Protein AF-A0A5E7SVY0-F1 (afdb_monomer_lite)

InterPro domains:
  IPR003497 BRO N-terminal domain [PF02498] (56-141)
  IPR003497 BRO N-terminal domain [PS51750] (44-147)
  IPR003497 BRO N-terminal domain [SM01040] (56-141)

Organism: Pseudomonas fluorescens (NCBI:txid294)

Sequence (340 aa):
MAGNAEQAGGSLKTKKPQCGNTEASGNEINFGEEIVMSNNSTAASSVIPFNFGKQQVRTLLISDQPWFVAGDVSLALEYRDSFNMCRNLDDDEKGTQIVSTPGGEQEMLVINESGLYSAILRSRKAEAKRFKKWITAEVLPAIRKHGRYEDQGKMAALMDQLSLSQFNTIKGVIRDKIKAAPAEKRQGLQLVMHNRLHTRFNVPRTELIPASQFDSACNFIAAYSIEGEYLGKETAAPMLPLNIHFPVDCLTDRREGMRKPRDEKHDYLGVVLSDLAENFTSPCEKILSELSRAGYSVEGAWWEFRTYRNKTEQLLGMIRGLQEVAVAPQSYVIGRRVSA

Foldseek 3Di:
DDDDDDDDDDDDDDDDDDDDDDDDDDDDDDDDDDDDDDDDDDDQFDWDWDDDQPFTWTWTQDPNFIKTFLQSLCVSLVHPGSCVLCVPPDPQQKDWDFHQDPVGTDITIIGTPVSSLVSL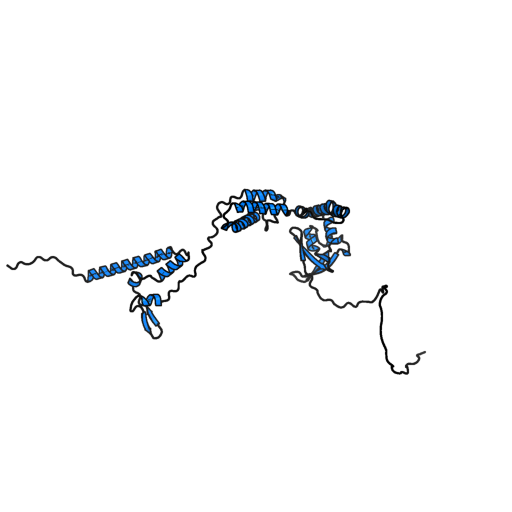CPGPDPLSVLVNCCCVVPAVVCCVVPVHDDDPQVVCLSSQWAGPVLLVVLVVLQQVLLVPDDPVCSVVSSVVLQVVLCVVQVHPGPRRRGNVCSVVSSVCSVPDDPPDPPPDPPPQPPQDPQPLDDDPVVLPVPDPPQWADDDPPDTHGDDDLVSLQDPDCDSLNVNLVSCVVRVHDCVVVVVVSVVSNVVSVVVVVVVVVVVCVVPPDDDDDDDDDDDD

Structure (mmCIF, N/CA/C/O backbone):
data_AF-A0A5E7SVY0-F1
#
_entry.id   AF-A0A5E7SVY0-F1
#
loop_
_atom_site.group_PDB
_atom_site.id
_atom_site.type_symbol
_atom_site.label_atom_id
_atom_site.label_alt_id
_atom_site.label_comp_id
_atom_site.label_asym_id
_atom_site.label_entity_id
_atom_site.label_seq_id
_atom_site.pdbx_PDB_ins_code
_atom_site.Cartn_x
_atom_site.Cartn_y
_atom_site.Cartn_z
_atom_site.occupancy
_atom_site.B_iso_or_equiv
_atom_site.auth_seq_id
_atom_site.auth_comp_id
_atom_site.auth_asym_id
_atom_site.auth_atom_id
_atom_site.pdbx_PDB_model_num
ATOM 1 N N . MET A 1 1 ? -91.217 -33.984 35.763 1.00 34.00 1 MET A N 1
ATOM 2 C CA . MET A 1 1 ? -90.468 -34.481 34.591 1.00 34.00 1 MET A CA 1
ATOM 3 C C . MET A 1 1 ? -90.819 -33.610 33.398 1.00 34.00 1 MET A C 1
ATOM 5 O O . MET A 1 1 ? -91.999 -33.407 33.171 1.00 34.00 1 MET A O 1
ATOM 9 N N . ALA A 1 2 ? -89.776 -33.133 32.714 1.00 32.22 2 ALA A N 1
ATOM 10 C CA . ALA A 1 2 ? -89.714 -32.652 31.329 1.00 32.22 2 ALA A CA 1
ATOM 11 C C . ALA A 1 2 ? -90.591 -31.461 30.875 1.00 32.22 2 ALA A C 1
ATOM 13 O O . ALA A 1 2 ? -91.768 -31.612 30.582 1.00 32.22 2 ALA A O 1
ATOM 14 N N . GLY A 1 3 ? -89.918 -30.311 30.713 1.00 29.36 3 GLY A N 1
ATOM 15 C CA . GLY A 1 3 ? -89.694 -29.680 29.400 1.00 29.36 3 GLY A CA 1
ATOM 16 C C . GLY A 1 3 ? -90.857 -28.912 28.777 1.00 29.36 3 GLY A C 1
ATOM 17 O O . GLY A 1 3 ? -91.720 -29.514 28.151 1.00 29.36 3 GLY A O 1
ATOM 18 N N . ASN A 1 4 ? -90.815 -27.577 28.865 1.00 29.75 4 ASN A N 1
ATOM 19 C CA . ASN A 1 4 ? -91.788 -26.692 28.229 1.00 29.75 4 ASN A CA 1
ATOM 20 C C . ASN A 1 4 ? -91.189 -25.934 27.032 1.00 29.75 4 ASN A C 1
ATOM 22 O O . ASN A 1 4 ? -90.253 -25.155 27.188 1.00 29.75 4 ASN A O 1
ATOM 26 N N . ALA A 1 5 ? -91.818 -26.190 25.885 1.00 35.28 5 ALA A N 1
ATOM 27 C CA . ALA A 1 5 ? -92.288 -25.256 24.862 1.00 35.28 5 ALA A CA 1
ATOM 28 C C . ALA A 1 5 ? -91.306 -24.278 24.188 1.00 35.28 5 ALA A C 1
ATOM 30 O O . ALA A 1 5 ? -90.925 -23.232 24.711 1.00 35.28 5 ALA A O 1
ATOM 31 N N . GLU A 1 6 ? -91.047 -24.619 22.928 1.00 28.53 6 GLU A N 1
ATOM 32 C CA . GLU A 1 6 ? -90.523 -23.808 21.839 1.00 28.53 6 GLU A CA 1
ATOM 33 C C . GLU A 1 6 ? -91.492 -22.716 21.335 1.00 28.53 6 GLU A C 1
ATOM 35 O O . GLU A 1 6 ? -92.706 -22.898 21.291 1.00 28.53 6 GLU A O 1
ATOM 40 N N . GLN A 1 7 ? -90.859 -21.655 20.821 1.00 31.44 7 GLN A N 1
ATOM 41 C CA . GLN A 1 7 ? -91.199 -20.866 19.623 1.00 31.44 7 GLN A CA 1
ATOM 42 C C . GLN A 1 7 ? -92.348 -19.833 19.645 1.00 31.44 7 GLN A C 1
ATOM 44 O O . GLN A 1 7 ? -93.491 -20.069 19.271 1.00 31.44 7 GLN A O 1
ATOM 49 N N . ALA A 1 8 ? -91.933 -18.609 19.988 1.00 30.84 8 ALA A N 1
ATOM 50 C CA . ALA A 1 8 ? -91.933 -17.389 19.163 1.00 30.84 8 ALA A CA 1
ATOM 51 C C . ALA A 1 8 ? -92.846 -17.288 17.914 1.00 30.84 8 ALA A C 1
ATOM 53 O O . ALA A 1 8 ? -92.586 -17.889 16.873 1.00 30.84 8 ALA A O 1
ATOM 54 N N . GLY A 1 9 ? -93.799 -16.348 17.983 1.00 27.78 9 GLY A N 1
ATOM 55 C CA . GLY A 1 9 ? -94.378 -15.633 16.840 1.00 27.78 9 GLY A CA 1
ATOM 56 C C . GLY A 1 9 ? -93.576 -14.366 16.499 1.00 27.78 9 GLY A C 1
ATOM 57 O O . GLY A 1 9 ? -93.007 -13.725 17.381 1.00 27.78 9 GLY A O 1
ATOM 58 N N . GLY A 1 10 ? -93.493 -14.036 15.207 1.00 25.95 10 GLY A N 1
ATOM 59 C CA . GLY A 1 10 ? -92.623 -12.985 14.672 1.00 25.95 10 GLY A CA 1
ATOM 60 C C . GLY A 1 10 ? -93.231 -11.588 14.544 1.00 25.95 10 GLY A C 1
ATOM 61 O O . GLY A 1 10 ? -94.357 -11.341 14.951 1.00 25.95 10 GLY A O 1
ATOM 62 N N . SER A 1 11 ? -92.461 -10.678 13.939 1.00 28.09 11 SER A N 1
ATOM 63 C CA . SER A 1 11 ? -92.857 -9.782 12.835 1.00 28.09 11 SER A CA 1
ATOM 64 C C . SER A 1 11 ? -91.797 -8.689 12.615 1.00 28.09 11 SER A C 1
ATOM 66 O O . SER A 1 11 ? -90.991 -8.373 13.486 1.00 28.09 11 SER A O 1
ATOM 68 N N . LEU A 1 12 ? -91.772 -8.167 11.392 1.00 26.88 12 LEU A N 1
ATOM 69 C CA . LEU A 1 12 ? -90.709 -7.393 10.764 1.00 26.88 12 LEU A CA 1
ATOM 70 C C . LEU A 1 12 ? -90.702 -5.884 11.086 1.00 26.88 12 LEU A C 1
ATOM 72 O O . LEU A 1 12 ? -91.727 -5.219 11.047 1.00 26.88 12 LEU A O 1
ATOM 76 N N . LYS A 1 13 ? -89.470 -5.371 11.235 1.00 31.03 13 LYS A N 1
ATOM 77 C CA . LYS A 1 13 ? -88.855 -4.145 10.663 1.00 31.03 13 LYS A CA 1
ATOM 78 C C . LYS A 1 13 ? -89.699 -2.866 10.491 1.00 31.03 13 LYS A C 1
ATOM 80 O O . LYS A 1 13 ? -90.514 -2.790 9.580 1.00 31.03 13 LYS A O 1
ATOM 85 N N . THR A 1 14 ? -89.208 -1.771 11.088 1.00 27.91 14 THR A N 1
ATOM 86 C CA . THR A 1 14 ? -89.253 -0.409 10.505 1.00 27.91 14 THR A CA 1
ATOM 87 C C . THR A 1 14 ? -87.984 0.405 10.823 1.00 27.91 14 THR A C 1
ATOM 89 O O . THR A 1 14 ? -87.281 0.142 11.791 1.00 27.91 14 THR A O 1
ATOM 92 N N . LYS A 1 15 ? -87.661 1.334 9.914 1.00 27.45 15 LYS A N 1
ATOM 93 C CA . LYS A 1 15 ? -86.374 2.015 9.648 1.00 27.45 15 LYS A CA 1
ATOM 94 C C . LYS A 1 15 ? -86.067 3.244 10.542 1.00 27.45 15 LYS A C 1
ATOM 96 O O . LYS A 1 15 ? -87.002 3.928 10.926 1.00 27.45 15 LYS A O 1
ATOM 101 N N . LYS A 1 16 ? -84.747 3.515 10.710 1.00 31.08 16 LYS A N 1
ATOM 102 C CA . LYS A 1 16 ? -83.931 4.786 10.724 1.00 31.08 16 LYS A CA 1
ATOM 103 C C . LYS A 1 16 ? -84.639 6.129 11.034 1.00 31.08 16 LYS A C 1
ATOM 105 O O . LYS A 1 16 ? -85.700 6.326 10.451 1.00 31.08 16 LYS A O 1
ATOM 110 N N . PRO A 1 17 ? -84.024 7.128 11.733 1.00 31.38 17 PRO A N 1
ATOM 111 C CA . PRO A 1 17 ? -82.810 7.855 11.251 1.00 31.38 17 PRO A CA 1
ATOM 112 C C . PRO A 1 17 ? -81.906 8.509 12.364 1.00 31.38 17 PRO A C 1
ATOM 114 O O . PRO A 1 17 ? -82.262 8.495 13.529 1.00 31.38 17 PRO A O 1
ATOM 117 N N . GLN A 1 18 ? -80.616 8.806 12.119 1.00 26.45 18 GLN A N 1
ATOM 118 C CA . GLN A 1 18 ? -79.934 10.097 11.799 1.00 26.45 18 GLN A CA 1
ATOM 119 C C . GLN A 1 18 ? -79.115 10.762 12.938 1.00 26.45 18 GLN A C 1
ATOM 121 O O . GLN A 1 18 ? -79.605 10.951 14.038 1.00 26.45 18 GLN A O 1
ATOM 126 N N . CYS A 1 19 ? -77.898 11.177 12.544 1.00 24.61 19 CYS A N 1
ATOM 127 C CA . CYS A 1 19 ? -77.066 12.334 12.939 1.00 24.61 19 CYS A CA 1
ATOM 128 C C . CYS A 1 19 ? -76.709 12.651 14.409 1.00 24.61 19 CYS A C 1
ATOM 130 O O . CYS A 1 19 ? -77.527 13.163 15.156 1.00 24.61 19 CYS A O 1
ATOM 132 N N . GLY A 1 20 ? -75.396 12.578 14.691 1.00 25.20 20 GLY A N 1
ATOM 133 C CA . GLY A 1 20 ? -74.542 13.763 14.913 1.00 25.20 20 GLY A CA 1
ATOM 134 C C . GLY A 1 20 ? -74.425 14.341 16.332 1.00 25.20 20 GLY A C 1
ATOM 135 O O . GLY A 1 20 ? -75.370 14.947 16.817 1.00 25.20 20 GLY A O 1
ATOM 136 N N . ASN A 1 21 ? -73.215 14.263 16.913 1.00 25.91 21 ASN A N 1
ATOM 137 C CA . ASN A 1 21 ? -72.361 15.400 17.332 1.00 25.91 21 ASN A CA 1
ATOM 138 C C . ASN A 1 21 ? -71.530 15.148 18.614 1.00 25.91 21 ASN A C 1
ATOM 140 O O . ASN A 1 21 ? -72.023 14.621 19.603 1.00 25.91 21 ASN A O 1
ATOM 144 N N . THR A 1 22 ? -70.297 15.678 18.562 1.00 25.38 22 THR A N 1
ATOM 145 C CA . THR A 1 22 ? -69.463 16.268 19.640 1.00 25.38 22 THR A CA 1
ATOM 146 C C . THR A 1 22 ? -68.857 15.408 20.766 1.00 25.38 22 THR A C 1
ATOM 148 O O . THR A 1 22 ? -69.522 14.991 21.702 1.00 25.38 22 THR A O 1
ATOM 151 N N . GLU A 1 23 ? -67.536 15.244 20.623 1.00 26.44 23 GLU A N 1
ATOM 152 C CA . GLU A 1 23 ? -66.387 15.324 21.551 1.00 26.44 23 GLU A CA 1
ATOM 153 C C . GLU A 1 23 ? -66.480 15.103 23.082 1.00 26.44 23 GLU A C 1
ATOM 155 O O . GLU A 1 23 ? -67.233 15.747 23.802 1.00 26.44 23 GLU A O 1
ATOM 160 N N . ALA A 1 24 ? -65.469 14.327 23.516 1.00 26.30 24 ALA A N 1
ATOM 161 C CA . ALA A 1 24 ? -64.657 14.378 24.741 1.00 26.30 24 ALA A CA 1
ATOM 162 C C . ALA A 1 24 ? -65.259 13.953 26.094 1.00 26.30 24 ALA A C 1
ATOM 164 O O . ALA A 1 24 ? -66.031 14.674 26.708 1.00 26.30 24 ALA A O 1
ATOM 165 N N . SER A 1 25 ? -64.727 12.858 26.653 1.00 26.72 25 SER A N 1
ATOM 166 C CA . SER A 1 25 ? -64.175 12.817 28.020 1.00 26.72 25 SER A CA 1
ATOM 167 C C . SER A 1 25 ? -63.512 11.459 28.282 1.00 26.72 25 SER A C 1
ATOM 169 O O . SER A 1 25 ? -63.894 10.450 27.698 1.00 26.72 25 SER A O 1
ATOM 171 N N . GLY A 1 26 ? -62.477 11.476 29.119 1.00 25.56 26 GLY A N 1
ATOM 172 C CA . GLY A 1 26 ? -61.529 10.398 29.370 1.00 25.56 26 GLY A CA 1
ATOM 173 C C . GLY A 1 26 ? -62.043 9.156 30.105 1.00 25.56 26 GLY A C 1
ATOM 174 O O . GLY A 1 26 ? -63.156 9.119 30.617 1.00 25.56 26 GLY A O 1
ATOM 175 N N . ASN A 1 27 ? -61.083 8.231 30.228 1.00 26.23 27 ASN A N 1
ATOM 176 C CA . ASN A 1 27 ? -60.875 7.276 31.318 1.00 26.23 27 ASN A CA 1
ATOM 177 C C . ASN A 1 27 ? -61.881 6.125 31.483 1.00 26.23 27 ASN A C 1
ATOM 179 O O . ASN A 1 27 ? -62.960 6.304 32.023 1.00 26.23 27 ASN A O 1
ATOM 183 N N . GLU A 1 28 ? -61.478 4.905 31.111 1.00 26.64 28 GLU A N 1
ATOM 184 C CA . GLU A 1 28 ? -60.896 3.912 32.038 1.00 26.64 28 GLU A CA 1
ATOM 185 C C . GLU A 1 28 ? -60.869 2.504 31.404 1.00 26.64 28 GLU A C 1
ATOM 187 O O . GLU A 1 28 ? -61.871 1.969 30.944 1.00 26.64 28 GLU A O 1
ATOM 192 N N . ILE A 1 29 ? -59.651 1.954 31.341 1.00 32.31 29 ILE A N 1
ATOM 193 C CA . ILE A 1 29 ? -59.247 0.552 31.546 1.00 32.31 29 ILE A CA 1
ATOM 194 C C . ILE A 1 29 ? -60.364 -0.509 31.590 1.00 32.31 29 ILE A C 1
ATOM 196 O O . ILE A 1 29 ? -61.118 -0.587 32.553 1.00 32.31 29 ILE A O 1
ATOM 200 N N . ASN A 1 30 ? -60.323 -1.450 30.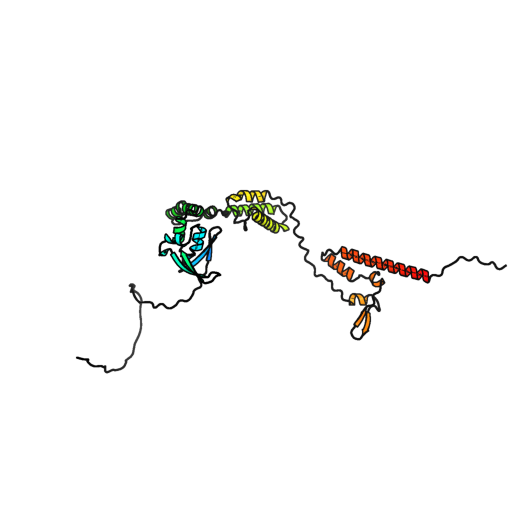638 1.00 26.72 30 ASN A N 1
ATOM 201 C CA . ASN A 1 30 ? -60.792 -2.817 30.859 1.00 26.72 30 ASN A CA 1
ATOM 202 C C . ASN A 1 30 ? -59.685 -3.813 30.500 1.00 26.72 30 ASN A C 1
ATOM 204 O O . ASN A 1 30 ? -59.241 -3.913 29.357 1.00 26.72 30 ASN A O 1
ATOM 208 N N . PHE A 1 31 ? -59.229 -4.508 31.540 1.00 32.03 31 PHE A N 1
ATOM 209 C CA . PHE A 1 31 ? -58.414 -5.708 31.476 1.00 32.03 31 PHE A CA 1
ATOM 210 C C . PHE A 1 31 ? -59.260 -6.868 30.947 1.00 32.03 31 PHE A C 1
ATOM 212 O O . PHE A 1 31 ? -60.351 -7.110 31.454 1.00 32.03 31 PHE A O 1
ATOM 219 N N . GLY A 1 32 ? -58.688 -7.633 30.020 1.00 37.72 32 GLY A N 1
ATOM 220 C CA . GLY A 1 32 ? -59.126 -8.991 29.723 1.00 37.72 32 GLY A CA 1
ATOM 221 C C . GLY A 1 32 ? -59.966 -9.122 28.463 1.00 37.72 32 GLY A C 1
ATOM 222 O O . GLY A 1 32 ? -61.185 -9.172 28.537 1.00 37.72 32 GLY A O 1
ATOM 223 N N . GLU A 1 33 ? -59.296 -9.308 27.328 1.00 29.67 33 GLU A N 1
ATOM 224 C CA . GLU A 1 33 ? -59.774 -10.258 26.328 1.00 29.67 33 GLU A CA 1
ATOM 225 C C . GLU A 1 33 ? -58.581 -10.928 25.634 1.00 29.67 33 GLU A C 1
ATOM 227 O O . GLU A 1 33 ? -57.554 -10.323 25.328 1.00 29.67 33 GLU A O 1
ATOM 232 N N . GLU A 1 34 ? -58.720 -12.238 25.519 1.00 35.97 34 GLU A N 1
ATOM 233 C CA . GLU A 1 34 ? -57.765 -13.258 25.120 1.00 35.97 34 GLU A CA 1
ATOM 234 C C . GLU A 1 34 ? -57.379 -13.084 23.640 1.00 35.97 34 GLU A C 1
ATOM 236 O O . GLU A 1 34 ? -58.179 -13.338 22.740 1.00 35.97 34 GLU A O 1
ATOM 241 N N . ILE A 1 35 ? -56.149 -12.632 23.357 1.00 28.80 35 ILE A N 1
ATOM 242 C CA . ILE A 1 35 ? -55.652 -12.562 21.975 1.00 28.80 35 ILE A CA 1
ATOM 243 C C . ILE A 1 35 ? -55.096 -13.929 21.587 1.00 28.80 35 ILE A C 1
ATOM 245 O O . ILE A 1 35 ? -53.985 -14.321 21.946 1.00 28.80 35 ILE A O 1
ATOM 249 N N . VAL A 1 36 ? -55.914 -14.632 20.813 1.00 27.45 36 VAL A N 1
ATOM 250 C CA . VAL A 1 36 ? -55.577 -15.792 19.992 1.00 27.45 36 VAL A CA 1
ATOM 251 C C . VAL A 1 36 ? -54.256 -15.547 19.248 1.00 27.45 36 VAL A C 1
ATOM 253 O O . VAL A 1 36 ? -54.150 -14.644 18.414 1.00 27.45 36 VAL A O 1
ATOM 256 N N . MET A 1 37 ? -53.250 -16.373 19.551 1.00 27.39 37 MET A N 1
ATOM 257 C CA . MET A 1 37 ? -51.949 -16.404 18.877 1.00 27.39 37 MET A CA 1
ATOM 258 C C . MET A 1 37 ? -52.143 -16.598 17.371 1.00 27.39 37 MET A C 1
ATOM 260 O O . MET A 1 37 ? -52.457 -17.690 16.900 1.00 27.39 37 MET A O 1
ATOM 264 N N . SER A 1 38 ? -51.949 -15.521 16.615 1.00 27.59 38 SER A N 1
ATOM 265 C CA . SER A 1 38 ? -51.814 -15.560 15.162 1.00 27.59 38 SER A CA 1
ATOM 266 C C . SER A 1 38 ? -50.325 -15.538 14.833 1.00 27.59 38 SER A C 1
ATOM 268 O O . SER A 1 38 ? -49.609 -14.617 15.218 1.00 27.59 38 SER A O 1
ATOM 270 N N . ASN A 1 39 ? -49.872 -16.594 14.163 1.00 35.69 39 ASN A N 1
ATOM 271 C CA . ASN A 1 39 ? -48.491 -16.848 13.762 1.00 35.69 39 ASN A CA 1
ATOM 272 C C . ASN A 1 39 ? -47.838 -15.635 13.078 1.00 35.69 39 ASN A C 1
ATOM 274 O O . ASN A 1 39 ? -48.195 -15.308 11.947 1.00 35.69 39 ASN A O 1
ATOM 278 N N . ASN A 1 40 ? -46.820 -15.042 13.706 1.00 31.53 40 ASN A N 1
ATOM 279 C CA . ASN A 1 40 ? -45.878 -14.161 13.016 1.00 31.53 40 ASN A CA 1
ATOM 280 C C . ASN A 1 40 ? -44.595 -14.936 12.701 1.00 31.53 40 ASN A C 1
ATOM 282 O O . ASN A 1 40 ? -43.679 -15.035 13.516 1.00 31.53 40 ASN A O 1
ATOM 286 N N . SER A 1 41 ? -44.553 -15.491 11.489 1.00 32.75 41 SER A N 1
ATOM 287 C CA . SER A 1 41 ? -43.329 -15.979 10.862 1.00 32.75 41 SER A CA 1
ATOM 288 C C . SER A 1 41 ? -42.311 -14.846 10.686 1.00 32.75 41 SER A C 1
ATOM 290 O O . SER A 1 41 ? -42.572 -13.859 10.006 1.00 32.75 41 SER A O 1
ATOM 292 N N . THR A 1 42 ? -41.134 -15.070 11.272 1.00 39.34 42 THR A N 1
ATOM 293 C CA . THR A 1 42 ? -39.801 -14.806 10.707 1.00 39.34 42 THR A CA 1
ATOM 294 C C . THR A 1 42 ? -39.533 -13.393 10.177 1.00 39.34 42 THR A C 1
ATOM 296 O O . THR A 1 42 ? -39.459 -13.162 8.971 1.00 39.34 42 THR A O 1
ATOM 299 N N . ALA A 1 43 ? -39.248 -12.460 11.088 1.00 32.19 43 ALA A N 1
ATOM 300 C CA . ALA A 1 43 ? -38.403 -11.312 10.770 1.00 32.19 43 ALA A CA 1
ATOM 301 C C . ALA A 1 43 ? -36.935 -11.716 10.985 1.00 32.19 43 ALA A C 1
ATOM 303 O O . ALA A 1 43 ? -36.544 -12.089 12.090 1.00 32.19 43 ALA A O 1
ATOM 304 N N . ALA A 1 44 ? -36.128 -11.681 9.923 1.00 34.81 44 ALA A N 1
ATOM 305 C CA . ALA A 1 44 ? -34.700 -11.970 9.989 1.00 34.81 44 ALA A CA 1
ATOM 306 C C . ALA A 1 44 ? -34.011 -11.008 10.974 1.00 34.81 44 ALA A C 1
ATOM 308 O O . ALA A 1 44 ? -33.938 -9.803 10.730 1.00 34.81 44 ALA A O 1
ATOM 309 N N . SER A 1 45 ? -33.507 -11.538 12.090 1.00 40.03 45 SER A N 1
ATOM 310 C CA . SER A 1 45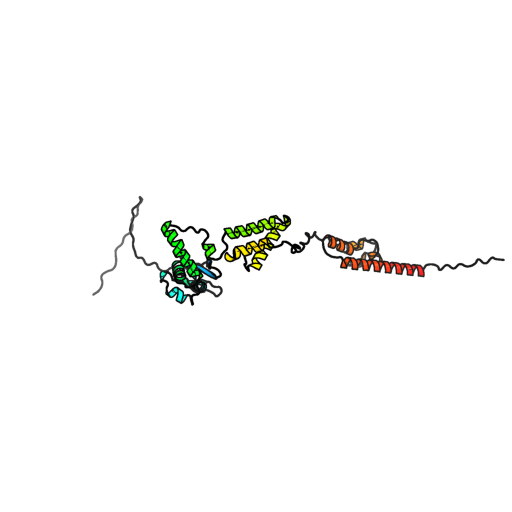 ? -32.772 -10.767 13.089 1.00 40.03 45 SER A CA 1
ATOM 311 C C . SER A 1 45 ? -31.434 -10.313 12.498 1.00 40.03 45 SER A C 1
ATOM 313 O O . SER A 1 45 ? -30.490 -11.100 12.378 1.00 40.03 45 SER A O 1
ATOM 315 N N . SER A 1 46 ? -31.345 -9.048 12.093 1.00 39.38 46 SER A N 1
ATOM 316 C CA . SER A 1 46 ? -30.102 -8.454 11.605 1.00 39.38 46 SER A CA 1
ATOM 317 C C . SER A 1 46 ? -29.075 -8.416 12.737 1.00 39.38 46 SER A C 1
ATOM 319 O O . SER A 1 46 ? -29.253 -7.687 13.715 1.00 39.38 46 SER A O 1
ATOM 321 N N . VAL A 1 47 ? -28.006 -9.201 12.610 1.00 50.75 47 VAL A N 1
ATOM 322 C CA . VAL A 1 47 ? -26.892 -9.178 13.559 1.00 50.75 47 VAL A CA 1
ATOM 323 C C . VAL A 1 47 ? -26.017 -7.960 13.258 1.00 50.75 47 VAL A C 1
ATOM 325 O O . VAL A 1 47 ? -25.382 -7.905 12.206 1.00 50.75 47 VAL A O 1
ATOM 328 N N . ILE A 1 48 ? -25.963 -6.991 14.170 1.00 54.22 48 ILE A N 1
ATOM 329 C CA . ILE A 1 48 ? -25.033 -5.859 14.099 1.00 54.22 48 ILE A CA 1
ATOM 330 C C . ILE A 1 48 ? -23.761 -6.266 14.855 1.00 54.22 48 ILE A C 1
ATOM 332 O O . ILE A 1 48 ? -23.821 -6.503 16.061 1.00 54.22 48 ILE A O 1
ATOM 336 N N . PRO A 1 49 ? -22.599 -6.386 14.194 1.00 51.69 49 PRO A N 1
ATOM 337 C CA . PRO A 1 49 ? -21.365 -6.719 14.890 1.00 51.69 49 PRO A CA 1
ATOM 338 C C . PRO A 1 49 ? -20.862 -5.535 15.731 1.00 51.69 49 PRO A C 1
ATOM 340 O O . PRO A 1 49 ? -20.563 -4.468 15.196 1.00 51.69 49 PRO A O 1
ATOM 343 N N . PHE A 1 50 ? -20.715 -5.741 17.039 1.00 48.47 50 PHE A N 1
ATOM 344 C CA . PHE A 1 50 ? -20.096 -4.804 17.977 1.00 48.47 50 PHE A CA 1
ATOM 345 C C . PHE A 1 50 ? -18.667 -5.262 18.306 1.00 48.47 50 PHE A C 1
ATOM 347 O O . PHE A 1 50 ? -18.455 -6.400 18.711 1.00 48.47 50 PHE A O 1
ATOM 354 N N . ASN A 1 51 ? -17.661 -4.399 18.142 1.00 49.09 51 ASN A N 1
ATOM 355 C CA . ASN A 1 51 ? -16.266 -4.764 18.416 1.00 49.09 51 ASN A CA 1
ATOM 356 C C . ASN A 1 51 ? -15.856 -4.338 19.831 1.00 49.09 51 ASN A C 1
ATOM 358 O O . ASN A 1 51 ? -15.767 -3.145 20.117 1.00 49.09 51 ASN A O 1
ATOM 362 N N . PHE A 1 52 ? -15.532 -5.305 20.694 1.00 53.09 52 PHE A N 1
ATOM 363 C CA . PHE A 1 52 ? -14.927 -5.058 22.003 1.00 53.09 52 PHE A CA 1
ATOM 364 C C . PHE A 1 52 ? -13.429 -5.392 21.947 1.00 53.09 52 PHE A C 1
ATOM 366 O O . PHE A 1 52 ? -13.009 -6.548 22.051 1.00 53.09 52 PHE A O 1
ATOM 373 N N . GLY A 1 53 ? -12.595 -4.371 21.731 1.00 61.34 53 GLY A N 1
ATOM 374 C CA . GLY A 1 53 ? -11.151 -4.549 21.555 1.00 61.34 53 GLY A CA 1
ATOM 375 C C . GLY A 1 53 ? -10.818 -5.346 20.288 1.00 61.34 53 GLY A C 1
ATOM 376 O O . GLY A 1 53 ? -11.048 -4.868 19.180 1.00 61.34 53 GLY A O 1
ATOM 377 N N . LYS A 1 54 ? -10.257 -6.555 20.449 1.00 57.28 54 LYS A N 1
ATOM 378 C CA . LYS A 1 54 ? -9.930 -7.484 19.344 1.00 57.28 54 LYS A CA 1
ATOM 379 C C . LYS A 1 54 ? -11.016 -8.540 19.083 1.00 57.28 54 LYS A C 1
ATOM 381 O O . LYS A 1 54 ? -10.879 -9.305 18.133 1.00 57.28 54 LYS A O 1
ATOM 386 N N . GLN A 1 55 ? -12.060 -8.602 19.915 1.00 65.31 55 GLN A N 1
ATOM 387 C CA . GLN A 1 55 ? -13.117 -9.611 19.835 1.00 65.31 55 GLN A CA 1
ATOM 388 C C . GLN A 1 55 ? -14.399 -8.999 19.257 1.00 65.31 55 GLN A C 1
ATOM 390 O O . GLN A 1 55 ? -14.829 -7.924 19.681 1.00 65.31 55 GLN A O 1
ATOM 395 N N . GLN A 1 56 ? -15.021 -9.692 18.305 1.00 73.56 56 GLN A N 1
ATOM 396 C CA . GLN A 1 56 ? -16.313 -9.307 17.742 1.00 73.56 56 GLN A CA 1
ATOM 397 C C . GLN A 1 56 ? -17.438 -9.952 18.562 1.00 73.56 56 GLN A C 1
ATOM 399 O O . GLN A 1 56 ? -17.424 -11.160 18.787 1.00 73.56 56 GLN A O 1
ATOM 404 N N . VAL A 1 57 ? -18.393 -9.141 19.010 1.00 81.31 57 VAL A N 1
ATOM 405 C CA . VAL A 1 57 ? -19.601 -9.550 19.730 1.00 81.31 57 VAL A CA 1
ATOM 406 C C . VAL A 1 57 ? -20.786 -9.388 18.789 1.00 81.31 57 VAL A C 1
ATOM 408 O O . VAL A 1 57 ? -21.011 -8.310 18.235 1.00 81.31 57 VAL A O 1
ATOM 411 N N . ARG A 1 58 ? -21.542 -10.464 18.577 1.00 84.25 58 ARG A N 1
ATOM 412 C CA . ARG A 1 58 ? -22.772 -10.422 17.783 1.00 84.25 58 ARG A CA 1
ATOM 413 C C . ARG A 1 58 ? -23.903 -9.793 18.598 1.00 84.25 58 ARG A C 1
ATOM 415 O O . ARG A 1 58 ? -24.171 -10.237 19.716 1.00 84.25 58 ARG A O 1
ATOM 422 N N . THR A 1 59 ? -24.581 -8.809 18.010 1.00 84.00 59 THR A N 1
ATOM 423 C CA . THR A 1 59 ? -25.714 -8.104 18.625 1.00 84.00 59 THR A CA 1
ATOM 424 C C . THR A 1 59 ? -26.970 -8.272 17.780 1.00 84.00 59 THR A C 1
ATOM 426 O O . THR A 1 59 ? -26.923 -8.105 16.568 1.00 84.00 59 THR A O 1
ATOM 429 N N . LEU A 1 60 ? -28.093 -8.580 18.413 1.00 83.50 60 LEU A N 1
ATOM 430 C CA . LEU A 1 60 ? -29.428 -8.694 17.836 1.00 83.50 60 LEU A CA 1
ATOM 431 C C . LEU A 1 60 ? -30.261 -7.500 18.301 1.00 83.50 60 LEU A C 1
ATOM 433 O O . LEU A 1 60 ? -30.104 -7.040 19.430 1.00 83.50 60 LEU A O 1
ATOM 437 N N . LEU A 1 61 ? -31.164 -7.019 17.453 1.00 83.88 61 LEU A N 1
ATOM 438 C CA . LEU A 1 61 ? -32.139 -6.003 17.838 1.00 83.88 61 LEU A CA 1
ATOM 439 C C . LEU A 1 61 ? -33.465 -6.699 18.164 1.00 83.88 61 LEU A C 1
ATOM 441 O O . LEU A 1 61 ? -34.058 -7.321 17.284 1.00 83.88 61 LEU A O 1
ATOM 445 N N . ILE A 1 62 ? -33.907 -6.636 19.420 1.00 80.81 62 ILE A N 1
ATOM 446 C CA . ILE A 1 62 ? -35.160 -7.251 19.883 1.00 80.81 62 ILE A CA 1
ATOM 447 C C . ILE A 1 62 ? -35.944 -6.174 20.622 1.00 80.81 62 ILE A C 1
ATOM 449 O O . ILE A 1 62 ? -35.454 -5.625 21.608 1.00 80.81 62 ILE A O 1
ATOM 453 N N . SER A 1 63 ? -37.148 -5.862 20.138 1.00 78.88 63 SER A N 1
ATOM 454 C CA . SER A 1 63 ? -38.006 -4.809 20.706 1.00 78.88 63 SER A CA 1
ATOM 455 C C . SER A 1 63 ? -37.285 -3.457 20.847 1.00 78.88 63 SER A C 1
ATOM 457 O O . SER A 1 63 ? -37.348 -2.828 21.899 1.00 78.88 63 SER A O 1
ATOM 459 N N . ASP A 1 64 ? -36.542 -3.054 19.808 1.00 78.25 64 ASP A N 1
ATOM 460 C CA . ASP A 1 64 ? -35.694 -1.846 19.765 1.00 78.25 64 ASP A CA 1
ATOM 461 C C . ASP A 1 64 ? -34.596 -1.757 20.838 1.00 78.25 64 ASP A C 1
ATOM 463 O O . ASP A 1 64 ? -33.948 -0.722 20.995 1.00 78.25 64 ASP A O 1
ATOM 467 N N . GLN A 1 65 ? -34.320 -2.857 21.540 1.00 80.31 65 GLN A N 1
ATOM 468 C CA . GLN A 1 65 ? -33.217 -2.952 22.486 1.00 80.31 65 GLN A CA 1
ATOM 469 C C . GLN A 1 65 ? -32.104 -3.851 21.935 1.00 80.31 65 GLN A C 1
ATOM 471 O O . GLN A 1 65 ? -32.383 -4.858 21.272 1.00 80.31 65 GLN A O 1
ATOM 476 N N . PRO A 1 66 ? -30.828 -3.512 22.188 1.00 85.81 66 PRO A N 1
ATOM 477 C CA . PRO A 1 66 ? -29.710 -4.353 21.801 1.00 85.81 66 PRO A CA 1
ATOM 478 C C . PRO A 1 66 ? -29.581 -5.552 22.747 1.00 85.81 66 PRO A C 1
ATOM 480 O O . PRO A 1 66 ? -29.503 -5.409 23.968 1.00 85.81 66 PRO A O 1
ATOM 483 N N . TRP A 1 67 ? -29.501 -6.740 22.159 1.00 89.06 67 TRP A N 1
ATOM 484 C CA . TRP A 1 67 ? -29.228 -7.997 22.845 1.00 89.06 67 TRP A CA 1
ATOM 485 C C . TRP A 1 67 ? -27.939 -8.605 22.317 1.00 89.06 67 TRP A C 1
ATOM 487 O O . TRP A 1 67 ? -27.721 -8.683 21.115 1.00 89.06 67 TRP A O 1
ATOM 497 N N . PHE A 1 68 ? -27.077 -9.068 23.205 1.00 90.19 68 PHE A N 1
ATOM 498 C CA . PHE A 1 68 ? -25.742 -9.551 22.883 1.00 90.19 68 PHE A CA 1
ATOM 499 C C . PHE A 1 68 ? -25.679 -11.064 23.034 1.00 90.19 68 PHE A C 1
ATOM 501 O O . PHE A 1 68 ? -26.189 -11.617 24.009 1.00 90.19 68 PHE A O 1
ATOM 508 N N . VAL A 1 69 ? -25.016 -11.749 22.103 1.00 89.94 69 VAL A N 1
ATOM 509 C CA . VAL A 1 69 ? -24.800 -13.196 22.214 1.00 89.94 69 VAL A CA 1
ATOM 510 C C . VAL A 1 69 ? -23.882 -13.482 23.405 1.00 89.94 69 VAL A C 1
ATOM 512 O O . VAL A 1 69 ? -22.710 -13.101 23.422 1.00 89.94 69 VAL A O 1
ATOM 515 N N . ALA A 1 70 ? -24.404 -14.199 24.402 1.00 89.12 70 ALA A N 1
ATOM 516 C CA . ALA A 1 70 ? -23.724 -14.447 25.670 1.00 89.12 70 ALA A CA 1
ATOM 517 C C . ALA A 1 70 ? -22.420 -15.238 25.496 1.00 89.12 70 ALA A C 1
ATOM 519 O O . ALA A 1 70 ? -21.476 -15.049 26.259 1.00 89.12 70 ALA A O 1
ATOM 520 N N . GLY A 1 71 ? -22.352 -16.108 24.481 1.00 87.06 71 GLY A N 1
ATOM 521 C CA . GLY A 1 71 ? -21.138 -16.846 24.123 1.00 87.06 71 GLY A CA 1
ATOM 522 C C . GLY A 1 71 ? -19.973 -15.913 23.795 1.00 87.06 71 GLY A C 1
ATOM 523 O O . GLY A 1 71 ? -18.906 -16.025 24.399 1.00 87.06 71 GLY A O 1
ATOM 524 N N . ASP A 1 72 ? -20.201 -14.938 22.919 1.00 87.50 72 ASP A N 1
ATOM 525 C CA . ASP A 1 72 ? -19.166 -13.998 22.483 1.00 87.50 72 ASP A CA 1
ATOM 526 C C . ASP A 1 72 ? -18.718 -13.092 23.643 1.00 87.50 72 ASP A C 1
ATOM 528 O O . ASP A 1 72 ? -17.524 -12.857 23.833 1.00 87.50 72 ASP A O 1
ATOM 532 N N . VAL A 1 73 ? -19.669 -12.646 24.473 1.00 87.06 73 VAL A N 1
ATOM 533 C CA . VAL A 1 73 ? -19.391 -11.840 25.674 1.00 87.06 73 VAL A CA 1
ATOM 534 C C . VAL A 1 73 ? -18.593 -12.637 26.706 1.00 87.06 73 VAL A C 1
ATOM 536 O O . VAL A 1 73 ? -17.612 -12.131 27.255 1.00 87.06 73 VAL A O 1
ATOM 539 N N . SER A 1 74 ? -18.973 -13.894 26.951 1.00 88.50 74 SER A N 1
ATOM 540 C CA . SER A 1 74 ? -18.274 -14.767 27.898 1.00 88.50 74 SER A CA 1
ATOM 541 C C . SER A 1 74 ? -16.819 -14.980 27.489 1.00 88.50 74 SER A C 1
ATOM 543 O O . SER A 1 74 ? -15.926 -14.902 28.330 1.00 88.50 74 SER A O 1
ATOM 545 N N . LEU A 1 75 ? -16.571 -15.131 26.187 1.00 85.69 75 LEU A N 1
ATOM 546 C CA . LEU A 1 75 ? -15.239 -15.302 25.627 1.00 85.69 75 LEU A CA 1
ATOM 547 C C . LEU A 1 75 ? -14.424 -14.002 25.707 1.00 85.69 75 LEU A C 1
ATOM 549 O O . LEU A 1 75 ? -13.268 -14.029 26.124 1.00 85.69 75 LEU A O 1
ATOM 553 N N . ALA A 1 76 ? -15.032 -12.852 25.402 1.00 83.75 76 ALA A N 1
ATOM 554 C CA . ALA A 1 76 ? -14.379 -11.547 25.525 1.00 83.75 76 ALA A CA 1
ATOM 555 C C . ALA A 1 76 ? -13.972 -11.220 26.978 1.00 83.75 76 ALA A C 1
ATOM 557 O O . ALA A 1 76 ? -12.905 -10.643 27.221 1.00 83.75 76 ALA A O 1
ATOM 558 N N . LEU A 1 77 ? -14.802 -11.610 27.950 1.00 83.69 77 LEU A N 1
ATOM 559 C CA . LEU A 1 77 ? -14.586 -11.373 29.381 1.00 83.69 77 LEU A CA 1
ATOM 560 C C . LEU A 1 77 ? -13.851 -12.514 30.108 1.00 83.69 77 LEU A C 1
ATOM 562 O O . LEU A 1 77 ? -13.643 -12.398 31.318 1.00 83.69 77 LEU A O 1
ATOM 566 N N . GLU A 1 78 ? -13.436 -13.563 29.387 1.00 83.62 78 GLU A N 1
ATOM 567 C CA . GLU A 1 78 ? -12.731 -14.752 29.903 1.00 83.62 78 GLU A CA 1
ATOM 568 C C . GLU A 1 78 ? -13.499 -15.511 30.999 1.00 83.62 78 GLU A C 1
ATOM 570 O O . GLU A 1 78 ? -12.930 -16.047 31.954 1.00 83.62 78 GLU A O 1
ATOM 575 N N . TYR A 1 79 ? -14.821 -15.580 30.861 1.00 84.81 79 TYR A N 1
ATOM 576 C CA . TYR A 1 79 ? -15.620 -16.547 31.602 1.00 84.81 79 TYR A CA 1
ATOM 577 C C . TYR A 1 79 ? -15.403 -17.953 31.036 1.00 84.81 79 TYR A C 1
ATOM 579 O O . TYR A 1 79 ? -15.133 -18.132 29.851 1.00 84.81 79 TYR A O 1
ATOM 587 N N . ARG A 1 80 ? -15.546 -18.969 31.896 1.00 84.12 80 ARG A N 1
ATOM 588 C CA . ARG A 1 80 ? -15.416 -20.383 31.508 1.00 84.12 80 ARG A CA 1
ATOM 589 C C . ARG A 1 80 ? -16.401 -20.772 30.402 1.00 84.12 80 ARG A C 1
ATOM 591 O O . ARG A 1 80 ? -16.047 -21.534 29.512 1.00 84.12 80 ARG A O 1
ATOM 598 N N . ASP A 1 81 ? -17.631 -20.288 30.510 1.00 86.62 81 ASP A N 1
ATOM 599 C CA . ASP A 1 81 ? -18.715 -20.485 29.556 1.00 86.62 81 ASP A CA 1
ATOM 600 C C . ASP A 1 81 ? -19.782 -19.390 29.749 1.00 86.62 81 ASP A C 1
ATOM 602 O O . ASP A 1 81 ? -19.802 -18.663 30.753 1.00 86.62 81 ASP A O 1
ATOM 606 N N . SER A 1 82 ? -20.684 -19.276 28.775 1.00 87.75 82 SER A N 1
ATOM 607 C CA . SER A 1 82 ? -21.832 -18.368 28.840 1.00 87.75 82 SER A CA 1
ATOM 608 C C . SER A 1 82 ? -22.784 -18.724 29.981 1.00 87.75 82 SER A C 1
ATOM 610 O O . SER A 1 82 ? -23.330 -17.831 30.622 1.00 87.75 82 SER A O 1
ATOM 612 N N . PHE A 1 83 ? -22.937 -20.010 30.300 1.00 85.81 83 PHE A N 1
ATOM 613 C CA . PHE A 1 83 ? -23.849 -20.471 31.345 1.00 85.81 83 PHE A CA 1
ATOM 614 C C . PHE A 1 83 ? -23.448 -19.975 32.745 1.00 85.81 83 PHE A C 1
ATOM 616 O O . PHE A 1 83 ? -24.281 -19.431 33.469 1.00 85.81 83 PHE A O 1
ATOM 623 N N . ASN A 1 84 ? -22.172 -20.087 33.133 1.00 85.25 84 ASN A N 1
ATOM 624 C CA . ASN A 1 84 ? -21.689 -19.585 34.425 1.00 85.25 84 ASN A CA 1
ATOM 625 C C . ASN A 1 84 ? -21.742 -18.056 34.510 1.00 85.25 84 ASN A C 1
ATOM 627 O O . ASN A 1 84 ? -21.939 -17.513 35.600 1.00 85.25 84 ASN A O 1
ATOM 631 N N . MET A 1 85 ? -21.573 -17.360 33.383 1.00 88.44 85 MET A N 1
ATOM 632 C CA . MET A 1 85 ? -21.758 -15.912 33.321 1.00 88.44 85 MET A CA 1
ATOM 633 C C . MET A 1 85 ? -23.230 -15.544 33.576 1.00 88.44 85 MET A C 1
ATOM 635 O O . MET A 1 85 ? -23.510 -14.751 34.475 1.00 88.44 85 MET A O 1
ATOM 639 N N . CYS A 1 86 ? -24.161 -16.175 32.851 1.00 88.75 86 CYS A N 1
ATOM 640 C CA . CYS A 1 86 ? -25.600 -15.908 32.924 1.00 88.75 86 CYS A CA 1
ATOM 641 C C . CYS A 1 86 ? -26.272 -16.415 34.209 1.00 88.75 86 CYS A C 1
ATOM 643 O O . CYS A 1 86 ? -27.346 -15.938 34.559 1.00 88.75 86 CYS A O 1
ATOM 645 N N . ARG A 1 87 ? -25.652 -17.344 34.951 1.00 86.88 87 ARG A N 1
ATOM 646 C CA . ARG A 1 87 ? -26.191 -17.871 36.221 1.00 86.88 87 ARG A CA 1
ATOM 647 C C . ARG A 1 87 ? -26.462 -16.787 37.266 1.00 86.88 87 ARG A C 1
ATOM 649 O O . ARG A 1 87 ? -27.307 -16.966 38.131 1.00 86.88 87 ARG A O 1
ATOM 656 N N . ASN A 1 88 ? -25.702 -15.701 37.206 1.00 83.69 88 ASN A N 1
ATOM 657 C CA . ASN A 1 88 ? -25.775 -14.608 38.166 1.00 83.69 88 ASN A CA 1
ATOM 658 C C . ASN A 1 88 ? -26.458 -13.356 37.581 1.00 83.69 88 ASN A C 1
ATOM 660 O O . ASN A 1 88 ? -26.212 -12.256 38.089 1.00 83.69 88 ASN A O 1
ATOM 664 N N . LEU A 1 89 ? -27.174 -13.521 36.467 1.00 88.06 89 LEU A N 1
ATOM 665 C CA . LEU A 1 89 ? -28.019 -12.508 35.843 1.00 88.06 89 LEU A CA 1
ATOM 666 C C . LEU A 1 89 ? -29.477 -12.812 36.173 1.00 88.06 89 LEU A C 1
ATOM 668 O O . LEU A 1 89 ? -29.861 -13.991 36.259 1.00 88.06 89 LEU A O 1
ATOM 672 N N . ASP A 1 90 ? -30.263 -11.757 36.324 1.00 87.50 90 ASP A N 1
ATOM 673 C CA . ASP A 1 90 ? -31.693 -11.872 36.587 1.00 87.50 90 ASP A CA 1
ATOM 674 C C . ASP A 1 90 ? -32.428 -12.429 35.353 1.00 87.50 90 ASP A C 1
ATOM 676 O O . ASP A 1 90 ? -31.868 -12.535 34.255 1.00 87.50 90 ASP A O 1
ATOM 680 N N . ASP A 1 91 ? -33.654 -12.916 35.540 1.00 85.94 91 ASP A N 1
ATOM 681 C CA . ASP A 1 91 ? -34.396 -13.600 34.470 1.00 85.94 91 ASP A CA 1
ATOM 682 C C . ASP A 1 91 ? -34.835 -12.650 33.344 1.00 85.94 91 ASP A C 1
ATOM 684 O O . ASP A 1 91 ? -35.032 -13.096 32.219 1.00 85.94 91 ASP A O 1
ATOM 688 N N . ASP A 1 92 ? -34.925 -11.347 33.612 1.00 87.06 92 ASP A N 1
ATOM 689 C CA . ASP A 1 92 ? -35.184 -10.286 32.632 1.00 87.06 92 ASP A CA 1
ATOM 690 C C . ASP A 1 92 ? -33.920 -9.830 31.878 1.00 87.06 92 ASP A C 1
ATOM 692 O O . ASP A 1 92 ? -34.008 -9.208 30.818 1.00 87.06 92 ASP A O 1
ATOM 696 N N . GLU A 1 93 ? -32.733 -10.162 32.391 1.00 87.62 93 GLU A N 1
ATOM 697 C CA . GLU A 1 93 ? -31.441 -9.813 31.790 1.00 87.62 93 GLU A CA 1
ATOM 698 C C . GLU A 1 93 ? -30.940 -10.845 30.770 1.00 87.62 93 GLU A C 1
ATOM 700 O O . GLU A 1 93 ? -29.989 -10.575 30.025 1.00 87.62 93 GLU A O 1
ATOM 705 N N . LYS A 1 94 ? -31.551 -12.034 30.737 1.00 88.50 94 LYS A N 1
ATOM 706 C CA . LYS A 1 94 ? -31.140 -13.167 29.901 1.00 88.50 94 LYS A CA 1
ATOM 707 C C . LYS A 1 94 ? -32.316 -13.744 29.120 1.00 88.50 94 LYS A C 1
ATOM 709 O O . LYS A 1 94 ? -33.457 -13.716 29.555 1.00 88.50 94 LYS A O 1
ATOM 714 N N . GLY A 1 95 ? -32.018 -14.318 27.965 1.00 86.94 95 GLY A N 1
ATOM 715 C CA . GLY A 1 95 ? -33.012 -14.960 27.119 1.00 86.94 95 GLY A CA 1
ATOM 716 C C . GLY A 1 95 ? -32.369 -15.924 26.140 1.00 86.94 95 GLY A C 1
ATOM 717 O O . GLY A 1 95 ? -31.143 -16.040 26.064 1.00 86.94 95 GLY A O 1
ATOM 718 N N . THR A 1 96 ? -33.210 -16.598 25.370 1.00 86.62 96 THR A N 1
ATOM 719 C CA . THR A 1 96 ? -32.771 -17.533 24.342 1.00 86.62 96 THR A CA 1
ATOM 720 C C . THR A 1 96 ? -33.361 -17.112 23.010 1.00 86.62 96 THR A C 1
ATOM 722 O O . THR A 1 96 ? -34.553 -16.823 22.931 1.00 86.62 96 THR A O 1
ATOM 725 N N . GLN A 1 97 ? -32.521 -17.025 21.981 1.00 83.88 97 GLN A N 1
ATOM 726 C CA . GLN A 1 97 ? -32.935 -16.590 20.652 1.00 83.88 97 GLN A CA 1
ATOM 727 C C . GLN A 1 97 ? -32.290 -17.431 19.562 1.00 83.88 97 GLN A C 1
ATOM 729 O O . GLN A 1 97 ? -31.147 -17.874 19.688 1.00 83.88 97 GLN A O 1
ATOM 734 N N . ILE A 1 98 ? -33.026 -17.626 18.470 1.00 82.31 98 ILE A N 1
ATOM 735 C CA . ILE A 1 98 ? -32.526 -18.323 17.288 1.00 82.31 98 ILE A CA 1
ATOM 736 C C . ILE A 1 98 ? -31.665 -17.344 16.491 1.00 82.31 98 ILE A C 1
ATOM 738 O O . ILE A 1 98 ? -32.143 -16.320 16.006 1.00 82.31 98 ILE A O 1
ATOM 742 N N . VAL A 1 99 ? -30.379 -17.658 16.366 1.00 77.12 99 VAL A N 1
ATOM 743 C CA . VAL A 1 99 ? -29.401 -16.860 15.627 1.00 77.12 99 VAL A CA 1
ATOM 744 C C . VAL A 1 99 ? -28.994 -17.617 14.373 1.00 77.12 99 VAL A C 1
ATOM 746 O O . VAL A 1 99 ? -28.534 -18.758 14.438 1.00 77.12 99 VAL A O 1
ATOM 749 N N . SER A 1 100 ? -29.122 -16.964 13.218 1.00 73.81 100 SER A N 1
ATOM 750 C CA . SER A 1 100 ? -28.643 -17.509 11.948 1.00 73.81 100 SER A CA 1
ATOM 751 C C . SER A 1 100 ? -27.113 -17.485 11.913 1.00 73.81 100 SER A C 1
ATOM 753 O O . SER A 1 100 ? -26.493 -16.419 11.891 1.00 73.81 100 SER A O 1
ATOM 755 N N . THR A 1 101 ? -26.491 -18.662 11.897 1.00 74.00 101 THR A N 1
ATOM 756 C CA . THR A 1 101 ? -25.039 -18.830 11.754 1.00 74.00 101 THR A CA 1
ATOM 757 C C . THR A 1 101 ? -24.696 -19.475 10.408 1.00 74.00 101 THR A C 1
ATOM 759 O O . THR A 1 101 ? -25.569 -20.071 9.780 1.00 74.00 101 THR A O 1
ATOM 762 N N . PRO A 1 102 ? -23.429 -19.428 9.946 1.00 68.62 102 PRO A N 1
ATOM 763 C CA . PRO A 1 102 ? -23.016 -20.131 8.726 1.00 68.62 102 PRO A CA 1
ATOM 764 C C . PRO A 1 102 ? -23.287 -21.646 8.744 1.00 68.62 102 PRO A C 1
ATOM 766 O O . PRO A 1 102 ? -23.344 -22.264 7.687 1.00 68.62 102 PRO A O 1
ATOM 769 N N . GLY A 1 103 ? -23.452 -22.241 9.932 1.00 70.56 103 GLY A N 1
ATOM 770 C CA . GLY A 1 103 ? -23.821 -23.647 10.124 1.00 70.56 103 GLY A CA 1
ATOM 771 C C . GLY A 1 103 ? -25.327 -23.901 10.259 1.00 70.56 103 GLY A C 1
ATOM 772 O O . GLY A 1 103 ? -25.707 -25.022 10.583 1.00 70.56 103 GLY A O 1
ATOM 773 N N . GLY A 1 104 ? -26.170 -22.886 10.045 1.00 80.56 104 GLY A N 1
ATOM 774 C CA . GLY A 1 104 ? -27.624 -22.951 10.194 1.00 80.56 104 GLY A CA 1
ATOM 775 C C . GLY A 1 104 ? -28.160 -22.136 11.374 1.00 80.56 104 GLY A C 1
ATOM 776 O O . GLY A 1 104 ? -27.423 -21.427 12.069 1.00 80.56 104 GLY A O 1
ATOM 777 N N . GLU A 1 105 ? -29.470 -22.231 11.581 1.00 81.69 105 GLU A N 1
ATOM 778 C CA . GLU A 1 105 ? -30.164 -21.635 12.722 1.00 81.69 105 GLU A CA 1
ATOM 779 C C . GLU A 1 105 ? -29.775 -22.361 14.013 1.00 81.69 105 GLU A C 1
ATOM 781 O O . GLU A 1 105 ? -29.910 -23.579 14.124 1.00 81.69 105 GLU A O 1
ATOM 786 N N . GLN A 1 106 ? -29.248 -21.612 14.981 1.00 81.25 106 GLN A N 1
ATOM 787 C CA . GLN A 1 106 ? -28.831 -22.143 16.274 1.00 81.25 106 GLN A CA 1
ATOM 788 C C . GLN A 1 106 ? -29.494 -21.364 17.400 1.00 81.25 106 GLN A C 1
ATOM 790 O O . GLN A 1 106 ? -29.492 -20.134 17.408 1.00 81.25 106 GLN A O 1
ATOM 795 N N . GLU A 1 107 ? -30.019 -22.090 18.377 1.00 85.44 107 GLU A N 1
ATOM 796 C CA . GLU A 1 107 ? -30.558 -21.515 19.600 1.00 85.44 107 GLU A CA 1
ATOM 797 C C . GLU A 1 107 ? -29.399 -21.065 20.511 1.00 85.44 107 GLU A C 1
ATOM 799 O O . GLU A 1 107 ? -28.572 -21.874 20.939 1.00 85.44 107 GLU A O 1
ATOM 804 N N . MET A 1 108 ? -29.291 -19.758 20.763 1.00 86.81 108 MET A N 1
ATOM 805 C CA . MET A 1 108 ? -28.204 -19.159 21.539 1.00 86.81 108 MET A CA 1
ATOM 806 C C . MET A 1 108 ? -28.731 -18.357 22.727 1.00 86.81 108 MET A C 1
ATOM 808 O O . MET A 1 108 ? -29.731 -17.647 22.636 1.00 86.81 108 MET A O 1
ATOM 812 N N . LEU A 1 109 ? -27.992 -18.422 23.837 1.00 89.69 109 LEU A N 1
ATOM 813 C CA . LEU A 1 109 ? -28.183 -17.533 24.979 1.00 89.69 109 LEU A CA 1
ATOM 814 C C . LEU A 1 109 ? -27.802 -16.103 24.599 1.00 89.69 109 LEU A C 1
ATOM 816 O O . LEU A 1 109 ? -26.711 -15.850 24.076 1.00 89.69 109 LEU A O 1
ATOM 820 N N . VAL A 1 110 ? -28.687 -15.174 24.923 1.00 90.94 110 VAL A N 1
ATOM 821 C CA . VAL A 1 110 ? -28.528 -13.741 24.704 1.00 90.94 110 VAL A CA 1
ATOM 822 C C . VAL A 1 110 ? -28.742 -12.989 26.012 1.00 90.94 110 VAL A C 1
ATOM 824 O O . VAL A 1 110 ? -29.480 -13.441 26.886 1.00 90.94 110 VAL A O 1
ATOM 827 N N . ILE A 1 111 ? -28.070 -11.853 26.158 1.00 91.44 111 ILE A N 1
ATOM 828 C CA . ILE A 1 111 ? -28.198 -10.962 27.314 1.00 91.44 111 ILE A CA 1
ATOM 829 C C . ILE A 1 111 ? -28.507 -9.547 26.842 1.00 91.44 111 ILE A C 1
ATOM 831 O O . ILE A 1 111 ? -27.994 -9.121 25.808 1.00 91.44 111 ILE A O 1
ATOM 835 N N . ASN A 1 112 ? -29.330 -8.815 27.581 1.00 90.50 112 ASN A N 1
ATOM 836 C CA . ASN A 1 112 ? -29.592 -7.408 27.283 1.00 90.50 112 ASN A CA 1
ATOM 837 C C . ASN A 1 112 ? -28.438 -6.510 27.785 1.00 90.50 112 ASN A C 1
ATOM 839 O O . ASN A 1 112 ? -27.427 -6.982 28.317 1.00 90.50 112 ASN A O 1
ATOM 843 N N . GLU A 1 113 ? -28.575 -5.196 27.612 1.00 87.00 113 GLU A N 1
ATOM 844 C CA . GLU A 1 113 ? -27.560 -4.231 28.046 1.00 87.00 113 GLU A CA 1
ATOM 845 C C . GLU A 1 113 ? -27.336 -4.233 29.573 1.00 87.00 113 GLU A C 1
ATOM 847 O O . GLU A 1 113 ? -26.193 -4.152 30.028 1.00 87.00 113 GLU A O 1
ATOM 852 N N . SER A 1 114 ? -28.399 -4.408 30.371 1.00 86.75 114 SER A N 1
ATOM 853 C CA . SER A 1 114 ? -28.289 -4.531 31.835 1.00 86.75 114 SER A CA 1
ATOM 854 C C . SER A 1 114 ? -27.446 -5.745 32.223 1.00 86.75 114 SER A C 1
ATOM 856 O O . SER A 1 114 ? -26.442 -5.612 32.929 1.00 86.75 114 SER A O 1
ATOM 858 N N . GLY A 1 115 ? -27.766 -6.912 31.656 1.00 88.38 115 GLY A N 1
ATOM 859 C CA . GLY A 1 115 ? -27.032 -8.151 31.886 1.00 88.38 115 GLY A CA 1
ATOM 860 C C . GLY A 1 115 ? -25.567 -8.065 31.455 1.00 88.38 115 GLY A C 1
ATOM 861 O O . GLY A 1 115 ? -24.677 -8.588 32.134 1.00 88.38 115 GLY A O 1
ATOM 862 N N . LEU A 1 116 ? -25.284 -7.346 30.364 1.00 88.12 116 LEU A N 1
ATOM 863 C CA . LEU A 1 116 ? -23.919 -7.056 29.926 1.00 88.12 116 LEU A CA 1
ATOM 864 C C . LEU A 1 116 ? -23.152 -6.247 30.984 1.00 88.12 116 LEU A C 1
ATOM 866 O O . LEU A 1 116 ? -22.036 -6.626 31.355 1.00 88.12 116 LEU A O 1
ATOM 870 N N . TYR A 1 117 ? -23.730 -5.165 31.511 1.00 86.75 117 TYR A N 1
ATOM 871 C CA . TYR A 1 117 ? -23.086 -4.376 32.566 1.00 86.75 117 TYR A CA 1
ATOM 872 C C . TYR A 1 117 ? -22.900 -5.179 33.856 1.00 86.75 117 TYR A C 1
ATOM 874 O O . TYR A 1 117 ? -21.810 -5.149 34.439 1.00 86.75 117 TYR A O 1
ATOM 882 N N . SER A 1 118 ? -23.906 -5.955 34.261 1.00 87.56 118 SER A N 1
ATOM 883 C CA . SER A 1 118 ? -23.844 -6.875 35.400 1.00 87.56 118 SER A CA 1
ATOM 884 C C . SER A 1 118 ? -22.688 -7.878 35.258 1.00 87.56 118 SER A C 1
ATOM 886 O O . SER A 1 118 ? -21.918 -8.094 36.205 1.00 87.56 118 SER A O 1
ATOM 888 N N . ALA A 1 119 ? -22.483 -8.434 34.059 1.00 88.06 119 ALA A N 1
ATOM 889 C CA . ALA A 1 119 ? -21.353 -9.312 33.762 1.00 88.06 119 ALA A CA 1
ATOM 890 C C . ALA A 1 119 ? -20.002 -8.573 33.841 1.00 88.06 119 ALA A C 1
ATOM 892 O O . ALA A 1 119 ? -19.080 -9.030 34.523 1.00 88.06 119 ALA A O 1
ATOM 893 N N . ILE A 1 120 ? -19.874 -7.398 33.217 1.00 85.81 120 ILE A N 1
ATOM 894 C CA . ILE A 1 120 ? -18.617 -6.629 33.206 1.00 85.81 120 ILE A CA 1
ATOM 895 C C . ILE A 1 120 ? -18.208 -6.202 34.624 1.00 85.81 120 ILE A C 1
ATOM 897 O O . ILE A 1 120 ? -17.044 -6.346 35.007 1.00 85.81 120 ILE A O 1
ATOM 901 N N . LEU A 1 121 ? -19.151 -5.715 35.436 1.00 85.00 121 LEU A N 1
ATOM 902 C CA . LEU A 1 121 ? -18.882 -5.235 36.797 1.00 85.00 121 LEU A CA 1
ATOM 903 C C . LEU A 1 121 ? -18.451 -6.352 37.764 1.00 85.00 121 LEU A C 1
ATOM 905 O O . LEU A 1 121 ? -17.799 -6.066 38.783 1.00 85.00 121 LEU A O 1
ATOM 909 N N . ARG A 1 122 ? -18.794 -7.608 37.446 1.00 85.19 122 ARG A N 1
ATOM 910 C CA . ARG A 1 122 ? -18.420 -8.815 38.198 1.00 85.19 122 ARG A CA 1
ATOM 911 C C . ARG A 1 122 ? -17.126 -9.464 37.686 1.00 85.19 122 ARG A C 1
ATOM 913 O O . ARG A 1 122 ? -16.502 -10.225 38.430 1.00 85.19 122 ARG A O 1
ATOM 920 N N . SER A 1 123 ? -16.703 -9.170 36.457 1.00 84.44 123 SER A N 1
ATOM 921 C CA . SER A 1 123 ? -15.506 -9.772 35.865 1.00 84.44 123 SER A CA 1
ATOM 922 C C . SER A 1 123 ? -14.225 -9.393 36.622 1.00 84.44 123 SER A C 1
ATOM 924 O O . SER A 1 123 ? -14.063 -8.290 37.154 1.00 84.44 123 SER A O 1
ATOM 926 N N . ARG A 1 124 ? -13.283 -10.343 36.686 1.00 81.38 124 ARG A N 1
ATOM 927 C CA . ARG A 1 124 ? -11.962 -10.162 37.314 1.00 81.38 124 ARG A CA 1
ATOM 928 C C . ARG A 1 124 ? -10.884 -9.704 36.325 1.00 81.38 124 ARG A C 1
ATOM 930 O O . ARG A 1 124 ? -9.781 -9.379 36.777 1.00 81.38 124 ARG A O 1
ATOM 937 N N . LYS A 1 125 ? -11.207 -9.655 35.027 1.00 80.31 125 LYS A N 1
ATOM 938 C CA . LYS A 1 125 ? -10.312 -9.280 33.927 1.00 80.31 125 LYS A CA 1
ATOM 939 C C . LYS A 1 125 ? -9.788 -7.848 34.085 1.00 80.31 125 LYS A C 1
ATOM 941 O O . LYS A 1 125 ? -10.479 -6.970 34.608 1.00 80.31 125 LYS A O 1
ATOM 946 N N . ALA A 1 126 ? -8.545 -7.608 33.670 1.00 73.25 126 ALA A N 1
ATOM 947 C CA . ALA A 1 126 ? -7.886 -6.316 33.850 1.00 73.25 126 ALA A CA 1
ATOM 948 C C . ALA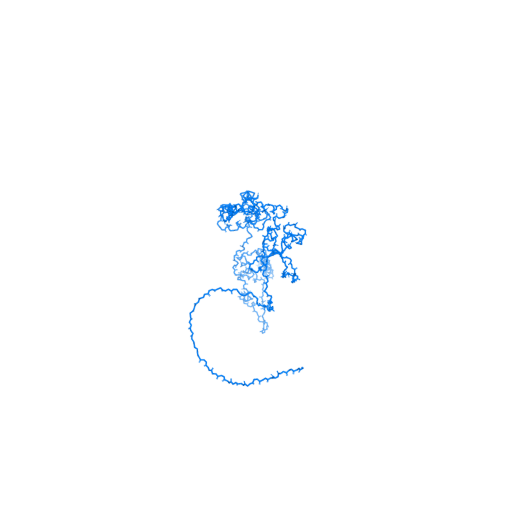 A 1 126 ? -8.607 -5.191 33.086 1.00 73.25 126 ALA A C 1
ATOM 950 O O . ALA A 1 126 ? -8.834 -4.122 33.656 1.00 73.25 126 ALA A O 1
ATOM 951 N N . GLU A 1 127 ? -9.041 -5.437 31.847 1.00 71.75 127 GLU A N 1
ATOM 952 C CA . GLU A 1 127 ? -9.826 -4.474 31.066 1.00 71.75 127 GLU A CA 1
ATOM 953 C C . GLU A 1 127 ? -11.178 -4.174 31.729 1.00 71.75 127 GLU A C 1
ATOM 955 O O . GLU A 1 127 ? -11.547 -3.007 31.869 1.00 71.75 127 GLU A O 1
ATOM 960 N N . ALA A 1 128 ? -11.872 -5.197 32.240 1.00 78.81 128 ALA A N 1
ATOM 961 C CA . ALA A 1 128 ? -13.140 -5.025 32.951 1.00 78.81 128 ALA A CA 1
ATOM 962 C C . ALA A 1 128 ? -12.973 -4.214 34.248 1.00 78.81 128 ALA A C 1
ATOM 964 O O . ALA A 1 128 ? -13.784 -3.339 34.547 1.00 78.81 128 ALA A O 1
ATOM 965 N N . LYS A 1 129 ? -11.876 -4.418 34.992 1.00 80.25 129 LYS A N 1
ATOM 966 C CA . LYS A 1 129 ? -11.537 -3.597 36.168 1.00 80.25 129 LYS A CA 1
ATOM 967 C C . LYS A 1 129 ? -11.284 -2.134 35.807 1.00 80.25 129 LYS A C 1
ATOM 969 O O . LYS A 1 129 ? -11.707 -1.252 36.555 1.00 80.25 129 LYS A O 1
ATOM 974 N N . ARG A 1 130 ? -10.609 -1.862 34.684 1.00 75.75 130 ARG A N 1
ATOM 975 C CA . ARG A 1 130 ? -10.378 -0.491 34.188 1.00 75.75 130 ARG A CA 1
ATOM 976 C C . ARG A 1 130 ? -11.698 0.185 33.829 1.00 75.75 130 ARG A C 1
ATOM 978 O O . ARG A 1 130 ? -11.943 1.296 34.292 1.00 75.75 130 ARG A O 1
ATOM 985 N N . PHE A 1 131 ? -12.565 -0.513 33.100 1.00 75.38 131 PHE A N 1
ATOM 986 C CA . PHE A 1 131 ? -13.897 -0.027 32.749 1.00 75.38 131 PHE A CA 1
ATOM 987 C C . PHE A 1 131 ? -14.770 0.216 33.987 1.00 75.38 131 PHE A C 1
ATOM 989 O O . PHE A 1 131 ? -15.314 1.303 34.155 1.00 75.38 131 PHE A O 1
ATOM 996 N N . LYS A 1 132 ? -14.811 -0.735 34.930 1.00 82.00 132 LYS A N 1
ATOM 997 C CA . LYS A 1 132 ? -15.494 -0.582 36.224 1.00 82.00 132 LYS A CA 1
ATOM 998 C C . LYS A 1 132 ? -14.998 0.642 36.991 1.00 82.00 132 LYS A C 1
ATOM 1000 O O . LYS A 1 132 ? -15.804 1.405 37.520 1.00 82.00 132 LYS A O 1
ATOM 1005 N N . LYS A 1 133 ? -13.679 0.846 37.065 1.00 82.00 133 LYS A N 1
ATOM 1006 C CA . LYS A 1 133 ? -13.090 2.007 37.745 1.00 82.00 133 LYS A CA 1
ATOM 1007 C C . LYS A 1 133 ? -13.483 3.312 37.058 1.00 82.00 133 LYS A C 1
ATOM 1009 O O . LYS A 1 133 ? -13.805 4.271 37.744 1.00 82.00 133 LYS A O 1
ATOM 1014 N N . TRP A 1 134 ? -13.502 3.339 35.731 1.00 81.00 134 TRP A N 1
ATOM 1015 C CA . TRP A 1 134 ? -13.933 4.505 34.966 1.00 81.00 134 TRP A CA 1
ATOM 1016 C C . TRP A 1 134 ? -15.419 4.823 35.174 1.00 81.00 134 TRP A C 1
ATOM 1018 O O . TRP A 1 134 ? -15.753 5.955 35.518 1.00 81.00 134 TRP A O 1
ATOM 1028 N N . ILE A 1 135 ? -16.301 3.821 35.106 1.00 81.75 135 ILE A N 1
ATOM 1029 C CA . ILE A 1 135 ? -17.725 4.010 35.411 1.00 81.75 135 ILE A CA 1
ATOM 1030 C C . ILE A 1 135 ? -17.913 4.565 36.827 1.00 81.75 135 ILE A C 1
ATOM 1032 O O . ILE A 1 135 ? -18.606 5.559 37.029 1.00 81.75 135 ILE A O 1
ATOM 1036 N N . THR A 1 136 ? -17.294 3.929 37.821 1.00 83.19 136 THR A N 1
ATOM 1037 C CA . THR A 1 136 ? -17.546 4.240 39.237 1.00 83.19 136 THR A CA 1
ATOM 1038 C C . THR A 1 136 ? -16.886 5.531 39.713 1.00 83.19 136 THR A C 1
ATOM 1040 O O . THR A 1 136 ? -17.456 6.223 40.554 1.00 83.19 136 THR A O 1
ATOM 1043 N N . ALA A 1 137 ? -15.706 5.874 39.193 1.00 83.44 137 ALA A N 1
ATOM 1044 C CA . ALA A 1 137 ? -14.963 7.060 39.614 1.00 83.44 137 ALA A CA 1
ATOM 1045 C C . ALA A 1 137 ? -15.244 8.295 38.749 1.00 83.44 137 ALA A C 1
ATOM 1047 O O . ALA A 1 137 ? -15.038 9.413 39.220 1.00 83.44 137 ALA A O 1
ATOM 1048 N N . GLU A 1 138 ? -15.697 8.115 37.506 1.00 80.12 138 GLU A N 1
ATOM 1049 C CA . GLU A 1 138 ? -15.853 9.215 36.555 1.00 80.12 138 GLU A CA 1
ATOM 1050 C C . GLU A 1 138 ? -17.285 9.355 36.042 1.00 80.12 138 GLU A C 1
ATOM 1052 O O . GLU A 1 138 ? -17.910 10.385 36.290 1.00 80.12 138 GLU A O 1
ATOM 1057 N N . VAL A 1 139 ? -17.827 8.322 35.391 1.00 79.56 139 VAL A N 1
ATOM 1058 C CA . VAL A 1 139 ? -19.132 8.403 34.713 1.00 79.56 139 VAL A CA 1
ATOM 1059 C C . VAL A 1 139 ? -20.265 8.634 35.709 1.00 79.56 139 VAL A C 1
ATOM 1061 O O . VAL A 1 139 ? -20.983 9.626 35.606 1.00 79.56 139 VAL A O 1
ATOM 1064 N N . LEU A 1 140 ? -20.407 7.767 36.715 1.00 87.06 140 LEU A N 1
ATOM 1065 C CA . LEU A 1 140 ? -21.480 7.884 37.705 1.00 87.06 140 LEU A CA 1
ATOM 1066 C C . LEU A 1 140 ? -21.373 9.184 38.520 1.00 87.06 140 LEU A C 1
ATOM 1068 O O . LEU A 1 140 ? -22.392 9.860 38.678 1.00 87.06 140 LEU A O 1
ATOM 1072 N N . PRO A 1 141 ? -20.186 9.613 39.000 1.00 86.31 141 PRO A N 1
ATOM 1073 C CA . PRO A 1 141 ? -20.055 10.910 39.657 1.00 86.31 141 PRO A CA 1
ATOM 1074 C C . PRO A 1 141 ? -20.375 12.101 38.751 1.00 86.31 141 PRO A C 1
ATOM 1076 O O . PRO A 1 141 ? -20.964 13.065 39.240 1.00 86.31 141 PRO A O 1
ATOM 1079 N N . ALA A 1 142 ? -20.008 12.056 37.468 1.00 83.31 142 ALA A N 1
ATOM 1080 C CA . ALA A 1 142 ? -20.316 13.115 36.510 1.00 83.31 142 ALA A CA 1
ATOM 1081 C C . ALA A 1 142 ? -21.822 13.208 36.241 1.00 83.31 142 ALA A C 1
ATOM 1083 O O . ALA A 1 142 ? -22.386 14.292 36.374 1.00 83.31 142 ALA A O 1
ATOM 1084 N N . ILE A 1 143 ? -22.491 12.078 35.990 1.00 86.88 143 ILE A N 1
ATOM 1085 C CA . ILE A 1 143 ? -23.952 12.028 35.830 1.00 86.88 143 ILE A CA 1
ATOM 1086 C C . ILE A 1 143 ? -24.640 12.523 37.107 1.00 86.88 143 ILE A C 1
ATOM 1088 O O . ILE A 1 143 ? -25.519 13.375 37.034 1.00 86.88 143 ILE A O 1
ATOM 1092 N N . ARG A 1 144 ? -24.199 12.082 38.294 1.00 90.75 144 ARG A N 1
ATOM 1093 C CA . ARG A 1 144 ? -24.769 12.536 39.575 1.00 90.75 144 ARG A CA 1
ATOM 1094 C C . ARG A 1 144 ? -24.626 14.048 39.789 1.00 90.75 144 ARG A C 1
ATOM 1096 O O . ARG A 1 144 ? -25.499 14.652 40.403 1.00 90.75 144 ARG A O 1
ATOM 1103 N N . LYS A 1 145 ? -23.516 14.655 39.351 1.00 83.44 145 LYS A N 1
ATOM 1104 C CA . LYS A 1 145 ? -23.236 16.091 39.546 1.00 83.44 145 LYS A CA 1
ATOM 1105 C C . LYS A 1 145 ? -23.855 16.986 38.474 1.00 83.44 145 LYS A C 1
ATOM 1107 O O . LYS A 1 145 ? -24.236 18.108 38.784 1.00 83.44 145 LYS A O 1
ATOM 1112 N N . HIS A 1 146 ? -23.901 16.522 37.230 1.00 82.62 146 HIS A N 1
ATOM 1113 C CA . HIS A 1 146 ? -24.200 17.354 36.062 1.00 82.62 146 HIS A CA 1
ATOM 1114 C C . HIS A 1 146 ? -25.438 16.889 35.286 1.00 82.62 146 HIS A C 1
ATOM 1116 O O . HIS A 1 146 ? -25.813 17.522 34.304 1.00 82.62 146 HIS A O 1
ATOM 1122 N N . GLY A 1 147 ? -26.057 15.776 35.687 1.00 82.56 147 GLY A N 1
ATOM 1123 C CA . GLY A 1 147 ? -27.196 15.162 34.999 1.00 82.56 147 GLY A CA 1
ATOM 1124 C C . GLY A 1 147 ? -26.839 14.476 33.677 1.00 82.56 147 GLY A C 1
ATOM 1125 O O . GLY A 1 147 ? -27.697 13.842 33.075 1.00 82.56 147 GLY A O 1
ATOM 1126 N N . ARG A 1 148 ? -25.586 14.582 33.217 1.00 76.44 148 ARG A N 1
ATOM 1127 C CA . ARG A 1 148 ? -25.090 13.973 31.979 1.00 76.44 148 ARG A CA 1
ATOM 1128 C C . ARG A 1 148 ? -23.600 13.658 32.061 1.00 76.44 148 ARG A C 1
ATOM 1130 O O . ARG A 1 148 ? -22.883 14.231 32.882 1.00 76.44 148 ARG A O 1
ATOM 1137 N N . TYR A 1 149 ? -23.146 12.770 31.185 1.00 77.00 149 TYR A N 1
ATOM 1138 C CA . TYR A 1 149 ? -21.733 12.496 30.947 1.00 77.00 149 TYR A CA 1
ATOM 1139 C C . TYR A 1 149 ? -21.356 12.981 29.545 1.00 77.00 149 TYR A C 1
ATOM 1141 O O . TYR A 1 149 ? -22.015 12.619 28.575 1.00 77.00 149 TYR A O 1
ATOM 1149 N N . GLU A 1 150 ? -20.306 13.792 29.442 1.00 74.81 150 GLU A N 1
ATOM 1150 C CA . GLU A 1 150 ? -19.688 14.173 28.169 1.00 74.81 150 GLU A CA 1
ATOM 1151 C C . GLU A 1 150 ? -18.284 13.560 28.124 1.00 74.81 150 GLU A C 1
ATOM 1153 O O . GLU A 1 150 ? -17.450 13.847 28.988 1.00 74.81 150 GLU A O 1
ATOM 1158 N N . ASP A 1 151 ? -18.023 12.694 27.141 1.00 65.62 151 ASP A N 1
ATOM 1159 C CA . ASP A 1 151 ? -16.708 12.070 26.973 1.00 65.62 151 ASP A CA 1
ATOM 1160 C C . ASP A 1 151 ? -15.703 13.081 26.404 1.00 65.62 151 ASP A C 1
ATOM 1162 O O . ASP A 1 151 ? -15.837 13.565 25.281 1.00 65.62 151 ASP A O 1
ATOM 1166 N N . GLN A 1 152 ? -14.659 13.375 27.178 1.00 63.09 152 GLN A N 1
ATOM 1167 C CA . GLN A 1 152 ? -13.539 14.234 26.776 1.00 63.09 152 GLN A CA 1
ATOM 1168 C C . GLN A 1 152 ? -12.372 13.424 26.173 1.00 63.09 152 GLN A C 1
ATOM 1170 O O . GLN A 1 152 ? -11.206 13.785 26.332 1.00 63.09 152 GLN A O 1
ATOM 1175 N N . GLY A 1 153 ? -12.660 12.296 25.513 1.00 54.41 153 GLY A N 1
ATOM 1176 C CA . GLY A 1 153 ? -11.667 11.453 24.837 1.00 54.41 153 GLY A CA 1
ATOM 1177 C C . GLY A 1 153 ? -10.888 10.511 25.762 1.00 54.41 153 GLY A C 1
ATOM 1178 O O . GLY A 1 153 ? -9.844 9.984 25.371 1.00 54.41 153 GLY A O 1
ATOM 1179 N N . LYS A 1 154 ? -11.373 10.270 26.985 1.00 56.41 154 LYS A N 1
ATOM 1180 C CA . LYS A 1 154 ? -10.725 9.353 27.943 1.00 56.41 154 LYS A CA 1
ATOM 1181 C C . LYS A 1 154 ? -11.076 7.895 27.675 1.00 56.41 154 LYS A C 1
ATOM 1183 O O . LYS A 1 154 ? -10.292 7.009 28.018 1.00 56.41 154 LYS A O 1
ATOM 1188 N N . MET A 1 155 ? -12.202 7.643 27.008 1.00 53.31 155 MET A N 1
ATOM 1189 C CA . MET A 1 155 ? -12.547 6.303 26.537 1.00 53.31 155 MET A CA 1
ATOM 1190 C C . MET A 1 155 ? -11.500 5.749 25.561 1.00 53.31 155 MET A C 1
ATOM 1192 O O . MET A 1 155 ? -11.086 4.600 25.708 1.00 53.31 155 MET A O 1
ATOM 1196 N N . ALA A 1 156 ? -10.978 6.582 24.652 1.00 50.97 156 ALA A N 1
ATOM 1197 C CA . ALA A 1 156 ? -9.903 6.197 23.731 1.00 50.97 156 ALA A CA 1
ATOM 1198 C C . ALA A 1 156 ? -8.617 5.784 24.476 1.00 50.97 156 ALA A C 1
ATOM 1200 O O . ALA A 1 156 ? -8.024 4.748 24.178 1.00 50.97 156 ALA A O 1
ATOM 1201 N N . ALA A 1 157 ? -8.246 6.528 25.526 1.00 50.16 157 ALA A N 1
ATOM 1202 C CA . ALA A 1 157 ? -7.090 6.210 26.369 1.00 50.16 157 ALA A CA 1
ATOM 1203 C C . ALA A 1 157 ? -7.271 4.907 27.179 1.00 50.16 157 ALA A C 1
ATOM 1205 O O . ALA A 1 157 ? -6.310 4.180 27.440 1.00 50.16 157 ALA A O 1
ATOM 1206 N N . LEU A 1 158 ? -8.505 4.573 27.576 1.00 52.91 158 LEU A N 1
ATOM 1207 C CA . LEU A 1 158 ? -8.812 3.307 28.248 1.00 52.91 158 LEU A CA 1
ATOM 1208 C C . LEU A 1 158 ? -8.755 2.108 27.297 1.00 52.91 158 LEU A C 1
ATOM 1210 O O . LEU A 1 158 ? -8.300 1.040 27.709 1.00 52.91 158 LEU A O 1
ATOM 1214 N N . MET A 1 159 ? -9.134 2.288 26.033 1.00 55.44 159 MET A N 1
ATOM 1215 C CA . MET A 1 159 ? -9.025 1.252 24.999 1.00 55.44 159 MET A CA 1
ATOM 1216 C C . MET A 1 159 ? -7.601 1.085 24.437 1.00 55.44 159 MET A C 1
ATOM 1218 O O . MET A 1 159 ? -7.414 0.288 23.523 1.00 55.44 159 MET A O 1
ATOM 1222 N N . ASP A 1 160 ? -6.606 1.799 24.989 1.00 56.50 160 ASP A N 1
ATOM 1223 C CA . ASP A 1 160 ? -5.224 1.867 24.471 1.00 56.50 160 ASP A CA 1
ATOM 1224 C C . ASP A 1 160 ? -5.183 2.218 22.973 1.00 56.50 160 ASP A C 1
ATOM 1226 O O . ASP A 1 160 ? -4.315 1.782 22.222 1.00 56.50 160 ASP A O 1
ATOM 1230 N N . GLN A 1 161 ? -6.164 3.005 22.530 1.00 57.34 161 GLN A N 1
ATOM 1231 C CA . GLN A 1 161 ? -6.235 3.536 21.181 1.00 57.34 161 GLN A CA 1
ATOM 1232 C C . GLN A 1 161 ? -5.685 4.957 21.177 1.00 57.34 161 GLN A C 1
ATOM 1234 O O . GLN A 1 161 ? -5.808 5.703 22.154 1.00 57.34 161 GLN A O 1
ATOM 1239 N N . LEU A 1 162 ? -5.059 5.331 20.064 1.00 60.19 162 LEU A N 1
ATOM 1240 C CA . LEU A 1 162 ? -4.512 6.664 19.887 1.00 60.19 162 LEU A CA 1
ATOM 1241 C C . LEU A 1 162 ? -5.632 7.708 20.036 1.00 60.19 162 LEU A C 1
ATOM 1243 O O . LEU A 1 162 ? -6.665 7.620 19.371 1.00 60.19 162 LEU A O 1
ATOM 1247 N N . SER A 1 163 ? -5.433 8.715 20.890 1.00 67.00 163 SER A N 1
ATOM 1248 C CA . SER A 1 163 ? -6.386 9.827 20.983 1.00 67.00 163 SER A CA 1
ATOM 1249 C C . SER A 1 163 ? -6.441 10.593 19.656 1.00 67.00 163 SER A C 1
ATOM 1251 O O . SER A 1 163 ? -5.442 10.687 18.935 1.00 67.00 163 SER A O 1
ATOM 1253 N N . LEU A 1 164 ? -7.590 11.199 19.340 1.00 73.75 164 LEU A N 1
ATOM 1254 C CA . LEU A 1 164 ? -7.784 11.985 18.116 1.00 73.75 164 LEU A CA 1
ATOM 1255 C C . LEU A 1 164 ? -6.724 13.097 17.970 1.00 73.75 164 LEU A C 1
ATOM 1257 O O . LEU A 1 164 ? -6.280 13.402 16.863 1.00 73.75 164 LEU A O 1
ATOM 1261 N N . SER A 1 165 ? -6.271 13.672 19.090 1.00 75.00 165 SER A N 1
ATOM 1262 C CA . SER A 1 165 ? -5.204 14.679 19.124 1.00 75.00 165 SER A CA 1
ATOM 1263 C C . SER A 1 165 ? -3.844 14.103 18.719 1.00 75.00 165 SER A C 1
ATOM 1265 O O . SER A 1 165 ? -3.193 14.642 17.828 1.00 75.00 165 SER A O 1
ATOM 1267 N N . GLN A 1 166 ? -3.446 12.973 19.305 1.00 78.06 166 GLN A N 1
ATOM 1268 C CA . GLN A 1 166 ? -2.204 12.263 18.988 1.00 78.06 166 GLN A CA 1
ATOM 1269 C C . GLN A 1 166 ? -2.174 11.820 17.521 1.00 78.06 166 GLN A C 1
ATOM 1271 O O . GLN A 1 166 ? -1.168 11.976 16.830 1.00 78.06 166 GLN A O 1
ATOM 1276 N N . PHE A 1 167 ? -3.304 11.343 17.006 1.00 78.88 167 PHE A N 1
ATOM 1277 C CA . PHE A 1 167 ? -3.434 10.974 15.603 1.00 78.88 167 PHE A CA 1
ATOM 1278 C C . PHE A 1 167 ? -3.211 12.156 14.654 1.00 78.88 167 PHE A C 1
ATOM 1280 O O . PHE A 1 167 ? -2.480 12.045 13.664 1.00 78.88 167 PHE A O 1
ATOM 1287 N N . ASN A 1 168 ? -3.798 13.309 14.975 1.00 82.38 168 ASN A N 1
ATOM 1288 C CA . ASN A 1 168 ? -3.600 14.530 14.203 1.00 82.38 168 ASN A CA 1
ATOM 1289 C C . ASN A 1 168 ? -2.148 15.018 14.261 1.00 82.38 168 ASN A C 1
ATOM 1291 O O . ASN A 1 168 ? -1.636 15.493 13.245 1.00 82.38 168 ASN A O 1
ATOM 1295 N N . THR A 1 169 ? -1.458 14.836 15.389 1.00 85.00 169 THR A N 1
ATOM 1296 C CA . THR A 1 169 ? -0.026 15.138 15.506 1.00 85.00 169 THR A CA 1
ATOM 1297 C C . THR A 1 169 ? 0.810 14.258 14.581 1.00 85.00 169 THR A C 1
ATOM 1299 O O . THR A 1 169 ? 1.615 14.790 13.821 1.00 85.00 169 THR A O 1
ATOM 1302 N N . ILE A 1 170 ? 0.574 12.939 14.548 1.00 85.31 170 ILE A N 1
ATOM 1303 C CA . ILE A 1 170 ? 1.270 12.027 13.619 1.00 85.31 170 ILE A CA 1
ATOM 1304 C C . ILE A 1 170 ? 1.057 12.468 12.166 1.00 85.31 170 ILE A C 1
ATOM 1306 O O . ILE A 1 170 ? 2.012 12.567 11.395 1.00 85.31 170 ILE A O 1
ATOM 1310 N N . LYS A 1 171 ? -0.185 12.802 11.789 1.00 86.94 171 LYS A N 1
ATOM 1311 C CA . LYS A 1 171 ? -0.491 13.341 10.454 1.00 86.94 171 LYS A CA 1
ATOM 1312 C C . LYS A 1 171 ? 0.238 14.656 10.168 1.00 86.94 171 LYS A C 1
ATOM 1314 O O . LYS A 1 171 ? 0.673 14.866 9.038 1.00 86.94 171 LYS A O 1
ATOM 1319 N N . GLY A 1 172 ? 0.361 15.530 11.166 1.00 86.69 172 GLY A N 1
ATOM 1320 C CA . GLY A 1 172 ? 1.117 16.779 11.078 1.00 86.69 172 GLY A CA 1
ATOM 1321 C C . GLY A 1 172 ? 2.592 16.532 10.774 1.00 86.69 172 GLY A C 1
ATOM 1322 O O . GLY A 1 172 ? 3.092 17.034 9.773 1.00 86.69 172 GLY A O 1
ATOM 1323 N N . VAL A 1 173 ? 3.245 15.664 11.551 1.00 86.94 173 VAL A N 1
ATOM 1324 C CA . VAL A 1 173 ? 4.667 15.318 11.374 1.00 86.94 173 VAL A CA 1
ATOM 1325 C C . VAL A 1 173 ? 4.926 14.696 9.997 1.00 86.94 173 VAL A C 1
ATOM 1327 O O . VAL A 1 173 ? 5.885 15.067 9.320 1.00 86.94 173 VAL A O 1
ATOM 1330 N N . ILE A 1 174 ? 4.045 13.799 9.537 1.00 87.06 174 ILE A N 1
ATOM 1331 C CA . ILE A 1 174 ? 4.105 13.228 8.180 1.00 87.06 174 ILE A CA 1
ATOM 1332 C C . ILE A 1 174 ? 4.001 14.340 7.129 1.00 87.06 174 ILE A C 1
ATOM 1334 O O . ILE A 1 174 ? 4.812 14.402 6.206 1.00 87.06 174 ILE A O 1
ATOM 1338 N N . ARG A 1 175 ? 3.030 15.251 7.270 1.00 86.44 175 ARG A N 1
ATOM 1339 C CA . ARG A 1 175 ? 2.830 16.363 6.331 1.00 86.44 175 ARG A CA 1
ATOM 1340 C C . ARG A 1 175 ? 4.052 17.276 6.264 1.00 86.44 175 ARG A C 1
ATOM 1342 O O . ARG A 1 175 ? 4.467 17.632 5.163 1.00 86.44 175 ARG A O 1
ATOM 1349 N N . ASP A 1 176 ? 4.628 17.633 7.405 1.00 85.62 176 ASP A N 1
ATOM 1350 C CA . ASP A 1 176 ? 5.791 18.520 7.477 1.00 85.62 176 ASP A CA 1
ATOM 1351 C C . ASP A 1 176 ? 7.017 17.882 6.819 1.00 85.62 176 ASP A C 1
ATOM 1353 O O . ASP A 1 176 ? 7.718 18.527 6.038 1.00 85.62 176 ASP A O 1
ATOM 1357 N N . LYS A 1 177 ? 7.211 16.578 7.033 1.00 79.56 177 LYS A N 1
ATOM 1358 C CA . LYS A 1 177 ? 8.275 15.805 6.388 1.00 79.56 177 LYS A CA 1
ATOM 1359 C C . LYS A 1 177 ? 8.084 15.717 4.864 1.00 79.56 177 LYS A C 1
ATOM 1361 O O . LYS A 1 177 ? 9.052 15.822 4.117 1.00 79.56 177 LYS A O 1
ATOM 1366 N N . ILE A 1 178 ? 6.844 15.591 4.387 1.00 82.19 178 ILE A N 1
ATOM 1367 C CA . ILE A 1 178 ? 6.507 15.554 2.951 1.00 82.19 178 ILE A CA 1
ATOM 1368 C C . ILE A 1 178 ? 6.591 16.940 2.301 1.00 82.19 178 ILE A C 1
ATOM 1370 O O . ILE A 1 178 ? 6.876 17.050 1.108 1.00 82.19 178 ILE A O 1
ATOM 1374 N N . LYS A 1 179 ? 6.366 18.018 3.058 1.00 82.88 179 LYS A N 1
ATOM 1375 C CA . LYS A 1 179 ? 6.464 19.394 2.551 1.00 82.88 179 LYS A CA 1
ATOM 1376 C C . LYS A 1 179 ? 7.865 19.710 2.022 1.00 82.88 179 LYS A C 1
ATOM 1378 O O . LYS A 1 179 ? 7.978 20.452 1.049 1.00 82.88 179 LYS A O 1
ATOM 1383 N N . ALA A 1 180 ? 8.897 19.113 2.619 1.00 77.50 180 ALA A N 1
ATOM 1384 C CA . ALA A 1 180 ? 10.284 19.220 2.170 1.00 77.50 180 ALA A CA 1
ATOM 1385 C C . ALA A 1 180 ? 10.571 18.477 0.845 1.00 77.50 180 ALA A C 1
ATOM 1387 O O . ALA A 1 180 ? 11.633 18.671 0.262 1.00 77.50 180 ALA A O 1
ATOM 1388 N N . ALA A 1 181 ? 9.643 17.645 0.356 1.00 75.12 181 ALA A N 1
ATOM 1389 C CA . ALA A 1 181 ? 9.800 16.851 -0.859 1.00 75.12 181 ALA A CA 1
ATOM 1390 C C . ALA A 1 181 ? 9.110 17.481 -2.100 1.00 75.12 181 ALA A C 1
ATOM 1392 O O . ALA A 1 181 ? 8.189 18.305 -1.963 1.00 75.12 181 ALA A O 1
ATOM 1393 N N . PRO A 1 182 ? 9.509 17.077 -3.328 1.00 76.56 182 PRO A N 1
ATOM 1394 C CA . PRO A 1 182 ? 8.928 17.565 -4.583 1.00 76.56 182 PRO A CA 1
ATOM 1395 C C . PRO A 1 182 ? 7.416 17.324 -4.684 1.00 76.56 182 PRO A C 1
ATOM 1397 O O . PRO A 1 182 ? 6.924 16.258 -4.308 1.00 76.56 182 PRO A O 1
ATOM 1400 N N . ALA A 1 183 ? 6.679 18.299 -5.232 1.00 74.69 183 ALA A N 1
ATOM 1401 C CA . ALA A 1 183 ? 5.211 18.300 -5.274 1.00 74.69 183 ALA A CA 1
ATOM 1402 C C . ALA A 1 183 ? 4.604 17.069 -5.966 1.00 74.69 183 ALA A C 1
ATOM 1404 O O . ALA A 1 183 ? 3.620 16.518 -5.477 1.00 74.69 183 ALA A O 1
ATOM 1405 N N . GLU A 1 184 ? 5.235 16.604 -7.041 1.00 71.81 184 GLU A N 1
ATOM 1406 C CA . GLU A 1 184 ? 4.777 15.481 -7.868 1.00 71.81 184 GLU A CA 1
ATOM 1407 C C . GLU A 1 184 ? 4.720 14.147 -7.110 1.00 71.81 184 GLU A C 1
ATOM 1409 O O . GLU A 1 184 ? 3.913 13.281 -7.434 1.00 71.81 184 GLU A O 1
ATOM 1414 N N . LYS A 1 185 ? 5.549 13.970 -6.072 1.00 70.81 185 LYS A N 1
ATOM 1415 C CA . LYS A 1 185 ? 5.729 12.679 -5.383 1.00 70.81 185 LYS A CA 1
ATOM 1416 C C . LYS A 1 185 ? 5.187 12.668 -3.952 1.00 70.81 185 LYS A C 1
ATOM 1418 O O . LYS A 1 185 ? 5.336 11.675 -3.240 1.00 70.81 185 LYS A O 1
ATOM 1423 N N . ARG A 1 186 ? 4.514 13.747 -3.527 1.00 77.75 186 ARG A N 1
ATOM 1424 C CA . ARG A 1 186 ? 3.992 13.903 -2.156 1.00 77.75 186 ARG A CA 1
ATOM 1425 C C . ARG A 1 186 ? 2.984 12.824 -1.771 1.00 77.75 186 ARG A C 1
ATOM 1427 O O . ARG A 1 186 ? 3.039 12.314 -0.657 1.00 77.75 186 ARG A O 1
ATOM 1434 N N . GLN A 1 187 ? 2.096 12.450 -2.693 1.00 75.62 187 GLN A N 1
ATOM 1435 C CA . GLN A 1 187 ? 1.088 11.415 -2.440 1.00 75.62 187 GLN A CA 1
ATOM 1436 C C . GLN A 1 187 ? 1.722 10.029 -2.250 1.00 75.62 187 GLN A C 1
ATOM 1438 O O . GLN A 1 187 ? 1.372 9.315 -1.312 1.00 75.62 187 GLN A O 1
ATOM 1443 N N . GLY A 1 188 ? 2.704 9.673 -3.088 1.00 77.00 188 GLY A N 1
ATOM 1444 C CA . GLY A 1 188 ? 3.440 8.411 -2.959 1.00 77.00 188 GLY A CA 1
ATOM 1445 C C . GLY A 1 188 ? 4.212 8.328 -1.642 1.00 77.00 188 GLY A C 1
ATOM 1446 O O . GLY A 1 188 ? 4.151 7.317 -0.948 1.00 77.00 188 GLY A O 1
ATOM 1447 N N . LEU A 1 189 ? 4.859 9.424 -1.243 1.00 76.00 189 LEU A N 1
ATOM 1448 C CA . LEU A 1 189 ? 5.563 9.520 0.037 1.00 76.00 189 LEU A CA 1
ATOM 1449 C C . LEU A 1 189 ? 4.656 9.331 1.244 1.00 76.00 189 LEU A C 1
ATOM 1451 O O . LEU A 1 189 ? 5.018 8.619 2.181 1.00 76.00 189 LEU A O 1
ATOM 1455 N N . GLN A 1 190 ? 3.475 9.947 1.206 1.00 83.25 190 GLN A N 1
ATOM 1456 C CA . GLN A 1 190 ? 2.480 9.785 2.254 1.00 83.25 190 GLN A CA 1
ATOM 1457 C C . GLN A 1 190 ? 2.117 8.310 2.431 1.00 83.25 190 GLN A C 1
ATOM 1459 O O . GLN A 1 190 ? 2.141 7.795 3.549 1.00 83.25 190 GLN A O 1
ATOM 1464 N N . LEU A 1 191 ? 1.847 7.612 1.327 1.00 82.44 191 LEU A N 1
ATOM 1465 C CA . LEU A 1 191 ? 1.499 6.197 1.352 1.00 82.44 191 LEU A CA 1
ATOM 1466 C C . LEU A 1 191 ? 2.648 5.327 1.882 1.00 82.44 191 LEU A C 1
ATOM 1468 O O . LEU A 1 191 ? 2.421 4.467 2.732 1.00 82.44 191 LEU A O 1
ATOM 1472 N N . VAL A 1 192 ? 3.881 5.569 1.428 1.00 83.25 192 VAL A N 1
ATOM 1473 C CA . VAL A 1 192 ? 5.066 4.838 1.907 1.00 83.25 192 VAL A CA 1
ATOM 1474 C C . VAL A 1 192 ? 5.236 5.016 3.414 1.00 83.25 192 VAL A C 1
ATOM 1476 O O . VAL A 1 192 ? 5.425 4.030 4.124 1.00 83.25 192 VAL A O 1
ATOM 1479 N N . MET A 1 193 ? 5.100 6.240 3.927 1.00 84.38 193 MET A N 1
ATOM 1480 C CA . MET A 1 193 ? 5.182 6.508 5.366 1.00 84.38 193 MET A CA 1
ATOM 1481 C C . MET A 1 193 ? 4.115 5.753 6.160 1.00 84.38 193 MET A C 1
ATOM 1483 O O . MET A 1 193 ? 4.443 5.132 7.172 1.00 84.38 193 MET A O 1
ATOM 1487 N N . HIS A 1 194 ? 2.865 5.738 5.688 1.00 84.69 194 HIS A N 1
ATOM 1488 C CA . HIS A 1 194 ? 1.806 4.949 6.320 1.00 84.69 194 HIS A CA 1
ATOM 1489 C C . HIS A 1 194 ? 2.136 3.446 6.309 1.00 84.69 194 HIS A C 1
ATOM 1491 O O . HIS A 1 194 ? 2.102 2.811 7.362 1.00 84.69 194 HIS A O 1
ATOM 1497 N N . ASN A 1 195 ? 2.574 2.889 5.177 1.00 84.06 195 ASN A N 1
ATOM 1498 C CA . ASN A 1 195 ? 2.962 1.476 5.068 1.00 84.06 195 ASN A CA 1
ATOM 1499 C C . ASN A 1 195 ? 4.132 1.101 5.988 1.00 84.06 195 ASN A C 1
ATOM 1501 O O . ASN A 1 195 ? 4.139 0.030 6.604 1.00 84.06 195 ASN A O 1
ATOM 1505 N N . ARG A 1 196 ? 5.120 1.990 6.126 1.00 85.62 196 ARG A N 1
ATOM 1506 C CA . ARG A 1 196 ? 6.255 1.790 7.035 1.00 85.62 196 ARG A CA 1
ATOM 1507 C C . ARG A 1 196 ? 5.817 1.816 8.496 1.00 85.62 196 ARG A C 1
ATOM 1509 O O . ARG A 1 196 ? 6.275 0.972 9.263 1.00 85.62 196 ARG A O 1
ATOM 1516 N N . LEU A 1 197 ? 4.891 2.702 8.867 1.00 86.00 197 LEU A N 1
ATOM 1517 C CA . LEU A 1 197 ? 4.281 2.704 10.200 1.00 86.00 197 LEU A CA 1
ATOM 1518 C C . LEU A 1 197 ? 3.509 1.407 10.469 1.00 86.00 197 LEU A C 1
ATOM 1520 O O . LEU A 1 197 ? 3.698 0.805 11.524 1.00 86.00 197 LEU A O 1
ATOM 1524 N N . HIS A 1 198 ? 2.709 0.933 9.508 1.00 83.62 198 HIS A N 1
ATOM 1525 C CA . HIS A 1 198 ? 1.990 -0.341 9.623 1.00 83.62 198 HIS A CA 1
ATOM 1526 C C . HIS A 1 198 ? 2.941 -1.510 9.873 1.00 83.62 198 HIS A C 1
ATOM 1528 O O . HIS A 1 198 ? 2.724 -2.303 10.785 1.00 83.62 198 HIS A O 1
ATOM 1534 N N . THR A 1 199 ? 4.034 -1.564 9.110 1.00 84.62 199 THR A N 1
ATOM 1535 C CA . THR A 1 199 ? 5.047 -2.620 9.224 1.00 84.62 199 THR A CA 1
ATOM 1536 C C . THR A 1 199 ? 5.787 -2.551 10.561 1.00 84.62 199 THR A C 1
ATOM 1538 O O . THR A 1 199 ? 6.001 -3.574 11.204 1.00 84.62 199 THR A O 1
ATOM 1541 N N . ARG A 1 200 ? 6.175 -1.349 11.008 1.00 82.81 200 ARG A N 1
ATOM 1542 C CA . ARG A 1 200 ? 6.976 -1.167 12.228 1.00 82.81 200 ARG A CA 1
ATOM 1543 C C . ARG A 1 200 ? 6.192 -1.468 13.500 1.00 82.81 200 ARG A C 1
ATOM 1545 O O . ARG A 1 200 ? 6.747 -2.062 14.419 1.00 82.81 200 ARG A O 1
ATOM 1552 N N . PHE A 1 201 ? 4.934 -1.042 13.548 1.00 84.44 201 PHE A N 1
ATOM 1553 C CA . PHE A 1 201 ? 4.075 -1.187 14.724 1.00 84.44 201 PHE A CA 1
ATOM 1554 C C . PHE A 1 201 ? 3.136 -2.395 14.633 1.00 84.44 201 PHE A C 1
ATOM 1556 O O . PHE A 1 201 ? 2.375 -2.645 15.560 1.00 84.44 201 PHE A O 1
ATOM 1563 N N . ASN A 1 202 ? 3.215 -3.167 13.542 1.00 81.94 202 ASN A N 1
ATOM 1564 C CA . ASN A 1 202 ? 2.373 -4.330 13.265 1.00 81.94 202 ASN A CA 1
ATOM 1565 C C . ASN A 1 202 ? 0.870 -4.020 13.401 1.00 81.94 202 ASN A C 1
ATOM 1567 O O . ASN A 1 202 ? 0.106 -4.769 14.013 1.00 81.94 202 ASN A O 1
ATOM 1571 N N . VAL A 1 203 ? 0.457 -2.875 12.850 1.00 78.75 203 VAL A N 1
ATOM 1572 C CA . VAL A 1 203 ? -0.928 -2.391 12.891 1.00 78.75 203 VAL A CA 1
ATOM 1573 C C . VAL A 1 203 ? -1.475 -2.205 11.480 1.00 78.75 203 VAL A C 1
ATOM 1575 O O . VAL A 1 203 ? -0.793 -1.623 10.637 1.00 78.75 203 VAL A O 1
ATOM 1578 N N . PRO A 1 204 ? -2.726 -2.609 11.203 1.00 71.75 204 PRO A N 1
ATOM 1579 C CA . PRO A 1 204 ? -3.308 -2.457 9.871 1.00 71.75 204 PRO A CA 1
ATOM 1580 C C . PRO A 1 204 ? -3.682 -1.003 9.548 1.00 71.75 204 PRO A C 1
ATOM 1582 O O . PRO A 1 204 ? -3.846 -0.655 8.384 1.00 71.75 204 PRO A O 1
ATOM 1585 N N . ARG A 1 205 ? -3.836 -0.141 10.565 1.00 77.38 205 ARG A N 1
ATOM 1586 C CA . ARG A 1 205 ? -4.142 1.291 10.418 1.00 77.38 205 ARG A CA 1
ATOM 1587 C C . ARG A 1 205 ? -3.348 2.115 11.425 1.00 77.38 205 ARG A C 1
ATOM 1589 O O . ARG A 1 205 ? -3.099 1.659 12.534 1.00 77.38 205 ARG A O 1
ATOM 1596 N N . THR A 1 206 ? -2.994 3.349 11.064 1.00 74.62 206 THR A N 1
ATOM 1597 C CA . THR A 1 206 ? -2.238 4.270 11.936 1.00 74.62 206 THR A CA 1
ATOM 1598 C C . THR A 1 206 ? -3.055 4.740 13.137 1.00 74.62 206 THR A C 1
ATOM 1600 O O . THR A 1 206 ? -2.490 5.153 14.138 1.00 74.62 206 THR A O 1
ATOM 1603 N N . GLU A 1 207 ? -4.381 4.646 13.046 1.00 76.00 207 GLU A N 1
ATOM 1604 C CA . GLU A 1 207 ? -5.329 4.925 14.137 1.00 76.00 207 GLU A CA 1
ATOM 1605 C C . GLU A 1 207 ? -5.251 3.877 15.256 1.00 76.00 207 GLU A C 1
ATOM 1607 O O . GLU A 1 207 ? -5.626 4.148 16.390 1.00 76.00 207 GLU A O 1
ATOM 1612 N N . LEU A 1 208 ? -4.742 2.683 14.940 1.00 74.19 208 LEU A N 1
ATOM 1613 C CA . LEU A 1 208 ? -4.663 1.551 15.861 1.00 74.19 208 LEU A CA 1
ATOM 1614 C C . LEU A 1 208 ? -3.293 1.436 16.541 1.00 74.19 208 LEU A C 1
ATOM 1616 O O . LEU A 1 208 ? -3.027 0.432 17.197 1.00 74.19 208 LEU A O 1
ATOM 1620 N N . ILE A 1 209 ? -2.413 2.429 16.368 1.00 78.50 209 ILE A N 1
ATOM 1621 C CA . ILE A 1 209 ? -1.148 2.489 17.105 1.00 78.50 209 ILE A CA 1
ATOM 1622 C C . ILE A 1 209 ? -1.482 2.681 18.596 1.00 78.50 209 ILE A C 1
ATOM 1624 O O . ILE A 1 209 ? -2.245 3.597 18.916 1.00 78.50 209 ILE A O 1
ATOM 1628 N N . PRO A 1 210 ? -0.930 1.856 19.506 1.00 75.12 210 PRO A N 1
ATOM 1629 C CA . PRO A 1 210 ? -1.139 2.027 20.939 1.00 75.12 210 PRO A CA 1
ATOM 1630 C C . PRO A 1 210 ? -0.693 3.406 21.425 1.00 75.12 210 PRO A C 1
ATOM 1632 O O . PRO A 1 210 ? 0.355 3.906 21.004 1.00 75.12 210 PRO A O 1
ATOM 1635 N N . ALA A 1 211 ? -1.431 4.005 22.362 1.00 76.31 211 ALA A N 1
ATOM 1636 C CA . ALA A 1 211 ? -1.103 5.331 22.900 1.00 76.31 211 ALA A CA 1
ATOM 1637 C C . ALA A 1 211 ? 0.288 5.364 23.561 1.00 76.31 211 ALA A C 1
ATOM 1639 O O . ALA A 1 211 ? 0.996 6.367 23.480 1.00 76.31 211 ALA A O 1
ATOM 1640 N N . SER A 1 212 ? 0.713 4.237 24.140 1.00 77.00 212 SER A N 1
ATOM 1641 C CA . SER A 1 212 ? 2.055 4.038 24.705 1.00 77.00 212 SER A CA 1
ATOM 1642 C C . SER A 1 212 ? 3.196 4.132 23.682 1.00 77.00 212 SER A C 1
ATOM 1644 O O . SER A 1 212 ? 4.341 4.377 24.054 1.00 77.00 212 SER A O 1
ATOM 1646 N N . GLN A 1 213 ? 2.905 3.949 22.392 1.00 82.56 213 GLN A N 1
ATOM 1647 C CA . GLN A 1 213 ? 3.892 3.929 21.309 1.00 82.56 213 GLN A CA 1
ATOM 1648 C C . GLN A 1 213 ? 3.890 5.223 20.485 1.00 82.56 213 GLN A C 1
ATOM 1650 O O . GLN A 1 213 ? 4.610 5.322 19.491 1.00 82.56 213 GLN A O 1
ATOM 1655 N N . PHE A 1 214 ? 3.126 6.231 20.915 1.00 84.19 214 PHE A N 1
ATOM 1656 C CA . PHE A 1 214 ? 3.012 7.521 20.243 1.00 84.19 214 PHE A CA 1
ATOM 1657 C C . PHE A 1 214 ? 4.375 8.196 20.019 1.00 84.19 214 PHE A C 1
ATOM 1659 O O . PHE A 1 214 ? 4.718 8.528 18.883 1.00 84.19 214 PHE A O 1
ATOM 1666 N N . ASP A 1 215 ? 5.188 8.332 21.069 1.00 85.38 215 ASP A N 1
ATOM 1667 C CA . ASP A 1 215 ? 6.498 8.991 20.971 1.00 85.38 215 ASP A CA 1
ATOM 1668 C C . ASP A 1 215 ? 7.453 8.220 20.052 1.00 85.38 215 ASP A C 1
ATOM 1670 O O . ASP A 1 215 ? 8.195 8.802 19.260 1.00 85.38 215 ASP A O 1
ATOM 1674 N N . SER A 1 216 ? 7.379 6.887 20.095 1.00 86.50 216 SER A N 1
ATOM 1675 C CA . SER A 1 216 ? 8.154 6.015 19.208 1.00 86.50 216 SER A CA 1
ATOM 1676 C C . SER A 1 216 ? 7.748 6.187 17.744 1.00 86.50 216 SER A C 1
ATOM 1678 O O . SER A 1 216 ? 8.615 6.185 16.870 1.00 86.50 216 SER A O 1
ATOM 1680 N N . ALA A 1 217 ? 6.455 6.366 17.459 1.00 86.44 217 ALA A N 1
ATOM 1681 C CA . ALA A 1 217 ? 5.959 6.618 16.109 1.00 86.44 217 ALA A CA 1
ATOM 1682 C C . ALA A 1 217 ? 6.425 7.980 15.580 1.00 86.44 217 ALA A C 1
ATOM 1684 O O . ALA A 1 217 ? 6.934 8.057 14.460 1.00 86.44 217 ALA A O 1
ATOM 1685 N N . CYS A 1 218 ? 6.332 9.034 16.394 1.00 86.50 218 CYS A N 1
ATOM 1686 C CA . CYS A 1 218 ? 6.825 10.367 16.045 1.00 86.50 218 CYS A CA 1
ATOM 1687 C C . CYS A 1 218 ? 8.336 10.361 15.764 1.00 86.50 218 CYS A C 1
ATOM 1689 O O . CYS A 1 218 ? 8.771 10.847 14.717 1.00 86.50 218 CYS A O 1
ATOM 1691 N N . ASN A 1 219 ? 9.126 9.742 16.645 1.00 88.19 219 ASN A N 1
ATOM 1692 C CA . ASN A 1 219 ? 10.576 9.628 16.480 1.00 88.19 219 ASN A CA 1
ATOM 1693 C C . ASN A 1 219 ? 10.956 8.818 15.237 1.00 88.19 219 ASN A C 1
ATOM 1695 O O . ASN A 1 219 ? 11.886 9.188 14.524 1.00 88.19 219 ASN A O 1
ATOM 1699 N N . PHE A 1 220 ? 10.221 7.745 14.937 1.00 87.62 220 PHE A N 1
ATOM 1700 C CA . PHE A 1 220 ? 10.443 6.943 13.736 1.00 87.62 220 PHE A CA 1
ATOM 1701 C C . PHE A 1 220 ? 10.238 7.759 12.454 1.00 87.62 220 PHE A C 1
ATOM 1703 O O . PHE A 1 220 ? 11.078 7.708 11.559 1.00 87.62 220 PHE A O 1
ATOM 1710 N N . ILE A 1 221 ? 9.167 8.553 12.374 1.00 86.31 221 ILE A N 1
ATOM 1711 C CA . ILE A 1 221 ? 8.899 9.417 11.211 1.00 86.31 221 ILE A CA 1
ATOM 1712 C C . ILE A 1 221 ? 9.975 10.503 11.085 1.00 86.31 221 ILE A C 1
ATOM 1714 O O . ILE A 1 221 ? 10.453 10.782 9.983 1.00 86.31 221 ILE A O 1
ATOM 1718 N N . ALA A 1 222 ? 10.377 11.104 12.208 1.00 83.12 222 ALA A N 1
ATOM 1719 C CA . ALA A 1 222 ? 11.408 12.135 12.230 1.00 83.12 222 ALA A CA 1
ATOM 1720 C C . ALA A 1 222 ? 12.762 11.595 11.737 1.00 83.12 222 ALA A C 1
ATOM 1722 O O . ALA A 1 222 ? 13.384 12.216 10.869 1.00 83.12 222 ALA A O 1
ATOM 1723 N N . ALA A 1 223 ? 13.165 10.421 12.233 1.00 81.75 223 ALA A N 1
ATOM 1724 C CA . ALA A 1 223 ? 14.432 9.763 11.918 1.00 81.75 223 ALA A CA 1
ATOM 1725 C C . ALA A 1 223 ? 14.465 9.090 10.537 1.00 81.75 223 ALA A C 1
ATOM 1727 O O . ALA A 1 223 ? 15.543 8.750 10.056 1.00 81.75 223 ALA A O 1
ATOM 1728 N N . TYR A 1 224 ? 13.316 8.885 9.887 1.00 79.50 224 TYR A N 1
ATOM 1729 C CA . TYR A 1 224 ? 13.277 8.257 8.572 1.00 79.50 224 TYR A CA 1
ATOM 1730 C C . TYR A 1 224 ? 13.945 9.164 7.526 1.00 79.50 224 TYR A C 1
ATOM 1732 O O . TYR A 1 224 ? 13.445 10.251 7.197 1.00 79.50 224 TYR A O 1
ATOM 1740 N N . SER A 1 225 ? 15.100 8.722 7.026 1.00 69.25 225 SER A N 1
ATOM 1741 C CA . SER A 1 225 ? 15.799 9.343 5.906 1.00 69.25 225 SER A CA 1
ATOM 1742 C C . SER A 1 225 ? 15.141 8.919 4.605 1.00 69.25 225 SER A C 1
ATOM 1744 O O . SER A 1 225 ? 14.914 7.743 4.341 1.00 69.25 225 SER A O 1
ATOM 1746 N N . ILE A 1 226 ? 14.842 9.910 3.779 1.00 64.12 226 ILE A N 1
ATOM 1747 C CA . ILE A 1 226 ? 14.115 9.788 2.513 1.00 64.12 226 ILE A CA 1
ATOM 1748 C C . ILE A 1 226 ? 15.052 9.252 1.397 1.00 64.12 226 ILE A C 1
ATOM 1750 O O . ILE A 1 226 ? 14.813 9.411 0.207 1.00 64.12 226 ILE A O 1
ATOM 1754 N N . GLU A 1 227 ? 16.159 8.615 1.759 1.00 53.56 227 GLU A N 1
ATOM 1755 C CA . GLU A 1 227 ? 17.252 8.308 0.844 1.00 53.56 227 GLU A CA 1
ATOM 1756 C C . GLU A 1 227 ? 17.132 6.871 0.320 1.00 53.56 227 GLU A C 1
ATOM 1758 O O . GLU A 1 227 ? 17.163 5.910 1.082 1.00 53.56 227 GLU A O 1
ATOM 1763 N N . GLY A 1 228 ? 16.989 6.722 -1.000 1.00 54.22 228 GLY A N 1
ATOM 1764 C CA . GLY A 1 228 ? 17.309 5.473 -1.706 1.00 54.22 228 GLY A CA 1
ATOM 1765 C C . GLY A 1 228 ? 16.147 4.640 -2.261 1.00 54.22 228 GLY A C 1
ATOM 1766 O O . GLY A 1 228 ? 16.321 4.016 -3.299 1.00 54.22 228 GLY A O 1
ATOM 1767 N N . GLU A 1 229 ? 14.938 4.677 -1.693 1.00 48.19 229 GLU A N 1
ATOM 1768 C CA . GLU A 1 229 ? 13.767 3.943 -2.239 1.00 48.19 229 GLU A CA 1
ATOM 1769 C C . GLU A 1 229 ? 12.941 4.776 -3.246 1.00 48.19 229 GLU A C 1
ATOM 1771 O O . GLU A 1 229 ? 11.740 4.583 -3.418 1.00 48.19 229 GLU A O 1
ATOM 1776 N N . TYR A 1 230 ? 13.588 5.729 -3.923 1.00 56.69 230 TYR A N 1
ATOM 1777 C CA . TYR A 1 230 ? 12.966 6.631 -4.906 1.00 56.69 230 TYR A CA 1
ATOM 1778 C C . TYR A 1 230 ? 13.043 6.159 -6.352 1.00 56.69 230 TYR A C 1
ATOM 1780 O O . TYR A 1 230 ? 12.720 6.916 -7.271 1.00 56.69 230 TYR A O 1
ATOM 1788 N N . LEU A 1 231 ? 13.407 4.903 -6.564 1.00 48.94 231 LEU A N 1
ATOM 1789 C CA . LEU A 1 231 ? 13.133 4.228 -7.819 1.00 48.94 231 LEU A CA 1
ATOM 1790 C C . LEU A 1 231 ? 11.731 3.640 -7.695 1.00 48.94 231 LEU A C 1
ATOM 1792 O O . LEU A 1 231 ? 11.542 2.453 -7.438 1.00 48.94 231 LEU A O 1
ATOM 1796 N N . GLY A 1 232 ? 10.725 4.509 -7.833 1.00 47.75 232 GLY A N 1
ATOM 1797 C CA . GLY A 1 232 ? 9.409 4.025 -8.225 1.00 47.75 232 GLY A CA 1
ATOM 1798 C C . GLY A 1 232 ? 9.611 3.114 -9.432 1.00 47.75 232 GLY A C 1
ATOM 1799 O O . GLY A 1 232 ? 10.387 3.462 -10.321 1.00 47.75 232 GLY A O 1
ATOM 1800 N N . LYS A 1 233 ? 8.977 1.936 -9.425 1.00 51.00 233 LYS A N 1
ATOM 1801 C CA . LYS A 1 233 ? 8.891 1.066 -10.603 1.00 51.00 233 LYS A CA 1
ATOM 1802 C C . LYS A 1 233 ? 8.555 1.992 -11.765 1.00 51.00 233 LYS A C 1
ATOM 1804 O O . LYS A 1 233 ? 7.512 2.640 -11.674 1.00 51.00 233 LYS A O 1
ATOM 1809 N N . GLU A 1 234 ? 9.469 2.150 -12.728 1.00 43.25 234 GLU A N 1
ATOM 1810 C CA . GLU A 1 234 ? 9.279 3.049 -13.866 1.00 43.25 234 GLU A CA 1
ATOM 1811 C C . GLU A 1 234 ? 7.859 2.827 -14.368 1.00 43.25 234 GLU A C 1
ATOM 1813 O O . GLU A 1 234 ? 7.518 1.746 -14.853 1.00 43.25 234 GLU A O 1
ATOM 1818 N N . THR A 1 235 ? 6.981 3.805 -14.145 1.00 47.09 235 THR A N 1
ATOM 1819 C CA . THR A 1 235 ? 5.704 3.829 -14.834 1.00 47.09 235 THR A CA 1
ATOM 1820 C C . THR A 1 235 ? 6.096 4.009 -16.278 1.00 47.09 235 THR A C 1
ATOM 1822 O O . THR A 1 235 ? 6.450 5.119 -16.677 1.00 47.09 235 THR A O 1
ATOM 1825 N N . ALA A 1 236 ? 6.137 2.886 -17.001 1.00 50.66 236 ALA A N 1
ATOM 1826 C CA . ALA A 1 236 ? 6.330 2.846 -18.434 1.00 50.66 236 ALA A CA 1
ATOM 1827 C C . ALA A 1 236 ? 5.501 3.988 -19.015 1.00 50.66 236 ALA A C 1
ATOM 1829 O O . ALA A 1 236 ? 4.306 4.101 -18.712 1.00 50.66 236 ALA A O 1
ATOM 1830 N N . ALA A 1 237 ? 6.174 4.887 -19.734 1.00 51.41 237 ALA A N 1
ATOM 1831 C CA . ALA A 1 237 ? 5.537 6.021 -20.379 1.00 51.41 237 ALA A CA 1
ATOM 1832 C C . ALA A 1 237 ? 4.255 5.541 -21.082 1.00 51.41 237 ALA A C 1
ATOM 1834 O O . ALA A 1 237 ? 4.248 4.416 -21.593 1.00 51.41 237 ALA A O 1
ATOM 1835 N N . PRO A 1 238 ? 3.168 6.337 -21.083 1.00 49.28 238 PRO A N 1
ATOM 1836 C CA . PRO A 1 238 ? 1.912 5.936 -21.702 1.00 49.28 238 PRO A CA 1
ATOM 1837 C C . PRO A 1 238 ? 2.204 5.456 -23.122 1.00 49.28 238 PRO A C 1
ATOM 1839 O O . PRO A 1 238 ? 2.668 6.228 -23.962 1.00 49.28 238 PRO A O 1
ATOM 1842 N N . MET A 1 239 ? 2.021 4.154 -23.342 1.00 53.81 239 MET A N 1
ATOM 1843 C CA . MET A 1 239 ? 2.387 3.504 -24.589 1.00 53.81 239 MET A CA 1
ATOM 1844 C C . MET A 1 239 ? 1.572 4.147 -25.706 1.00 53.81 239 MET A C 1
ATOM 1846 O O . MET A 1 239 ? 0.352 3.983 -25.765 1.00 53.81 239 MET A O 1
ATOM 1850 N N . LEU A 1 240 ? 2.236 4.903 -26.582 1.00 58.94 240 LEU A N 1
ATOM 1851 C CA . LEU A 1 240 ? 1.634 5.314 -27.844 1.00 58.94 240 LEU A CA 1
ATOM 1852 C C . LEU A 1 240 ? 1.161 4.042 -28.571 1.00 58.94 240 LEU A C 1
ATOM 1854 O O . LEU A 1 240 ? 1.860 3.024 -28.509 1.0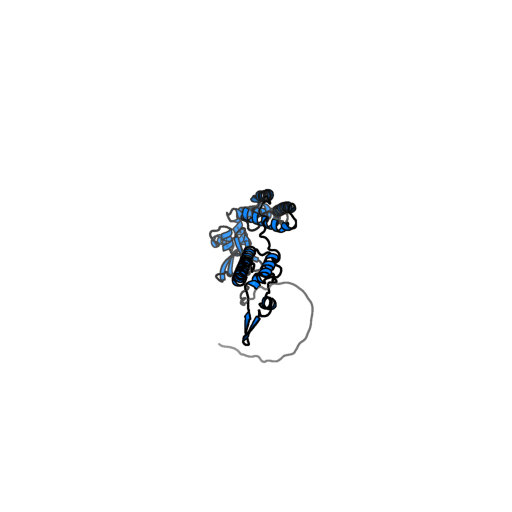0 58.94 240 LEU A O 1
ATOM 1858 N N . PRO A 1 241 ? -0.005 4.057 -29.243 1.00 70.56 241 PRO A N 1
ATOM 1859 C CA . PRO A 1 241 ? -0.454 2.900 -30.003 1.00 70.56 241 PRO A CA 1
ATOM 1860 C C . PRO A 1 241 ? 0.626 2.516 -31.020 1.00 70.56 241 PRO A C 1
ATOM 1862 O O . PRO A 1 241 ? 1.024 3.324 -31.861 1.00 70.56 241 PRO A O 1
ATOM 1865 N N . LEU A 1 242 ? 1.127 1.286 -30.902 1.00 74.12 242 LEU A N 1
ATOM 1866 C CA . LEU A 1 242 ? 2.170 0.738 -31.762 1.00 74.12 242 LEU A CA 1
ATOM 1867 C C . LEU A 1 242 ? 1.650 0.646 -33.201 1.00 74.12 242 LEU A C 1
ATOM 1869 O O . LEU A 1 242 ? 0.791 -0.180 -33.506 1.00 74.12 242 LEU A O 1
ATOM 1873 N N . ASN A 1 243 ? 2.187 1.469 -34.101 1.00 79.81 243 ASN A N 1
ATOM 1874 C CA . ASN A 1 243 ? 1.861 1.409 -35.524 1.00 79.81 243 ASN A CA 1
ATOM 1875 C C . ASN A 1 243 ? 2.752 0.376 -36.238 1.00 79.81 243 ASN A C 1
ATOM 1877 O O . ASN A 1 243 ? 3.668 0.725 -36.978 1.00 79.81 243 ASN A O 1
ATOM 1881 N N . ILE A 1 244 ? 2.510 -0.908 -35.963 1.00 82.88 244 ILE A N 1
ATOM 1882 C CA . ILE A 1 244 ? 3.303 -2.043 -36.475 1.00 82.88 244 ILE A CA 1
ATOM 1883 C C . ILE A 1 244 ? 2.605 -2.812 -37.612 1.00 82.88 244 ILE A C 1
ATOM 1885 O O . ILE A 1 244 ? 2.879 -3.991 -37.836 1.00 82.88 244 ILE A O 1
ATOM 1889 N N . HIS A 1 245 ? 1.697 -2.166 -38.348 1.00 87.69 245 HIS A N 1
ATOM 1890 C CA . HIS A 1 245 ? 0.972 -2.810 -39.442 1.00 87.69 245 HIS A CA 1
ATOM 1891 C C . HIS A 1 245 ? 1.774 -2.780 -40.755 1.00 87.69 245 HIS A C 1
ATOM 1893 O O . HIS A 1 245 ? 1.760 -1.796 -41.489 1.00 87.69 245 HIS A O 1
ATOM 1899 N N . PHE A 1 246 ? 2.447 -3.892 -41.067 1.00 86.69 246 PHE A N 1
ATOM 1900 C CA . PHE A 1 246 ? 3.221 -4.068 -42.302 1.00 86.69 246 PHE A CA 1
ATOM 1901 C C . PHE A 1 246 ? 2.758 -5.322 -43.068 1.00 86.69 246 PHE A C 1
ATOM 1903 O O . PHE A 1 246 ? 3.346 -6.390 -42.895 1.00 86.69 246 PHE A O 1
ATOM 1910 N N . PRO A 1 247 ? 1.677 -5.238 -43.872 1.00 88.50 247 PRO A N 1
ATOM 1911 C CA . PRO A 1 247 ? 1.193 -6.363 -44.677 1.00 88.50 247 PRO A CA 1
ATOM 1912 C C . PRO A 1 247 ? 2.181 -6.720 -45.798 1.00 88.50 247 PRO A C 1
ATOM 1914 O O . PRO A 1 247 ? 3.057 -5.924 -46.128 1.00 88.50 247 PRO A O 1
ATOM 1917 N N . VAL A 1 248 ? 2.032 -7.900 -46.413 1.00 85.06 248 VAL A N 1
ATOM 1918 C CA . VAL A 1 248 ? 2.939 -8.399 -47.474 1.00 85.06 248 VAL A CA 1
ATOM 1919 C C . VAL A 1 248 ? 3.083 -7.410 -48.638 1.00 85.06 248 VAL A C 1
ATOM 1921 O O . VAL A 1 248 ? 4.159 -7.321 -49.228 1.00 85.06 248 VAL A O 1
ATOM 1924 N N . ASP A 1 249 ? 2.058 -6.596 -48.892 1.00 85.12 249 ASP A N 1
ATOM 1925 C CA . ASP A 1 249 ? 2.060 -5.553 -49.924 1.00 85.12 249 ASP A CA 1
ATOM 1926 C C . ASP A 1 249 ? 3.221 -4.551 -49.761 1.00 85.12 249 ASP A C 1
ATOM 1928 O O . ASP A 1 249 ? 3.799 -4.072 -50.734 1.00 85.12 249 ASP A O 1
ATOM 1932 N N . CYS A 1 250 ? 3.682 -4.314 -48.523 1.00 81.31 250 CYS A N 1
ATOM 1933 C CA . CYS A 1 250 ? 4.823 -3.431 -48.256 1.00 81.31 250 CYS A CA 1
ATOM 1934 C C . CYS A 1 250 ? 6.170 -3.961 -48.792 1.00 81.31 250 CYS A C 1
ATOM 1936 O O . CYS A 1 250 ? 7.173 -3.231 -48.801 1.00 81.31 250 CYS A O 1
ATOM 1938 N N . LEU A 1 251 ? 6.213 -5.237 -49.184 1.00 81.19 251 LEU A N 1
ATOM 1939 C CA . LEU A 1 251 ? 7.334 -5.855 -49.880 1.00 81.19 251 LEU A CA 1
ATOM 1940 C C . LEU A 1 251 ? 7.113 -5.823 -51.390 1.00 81.19 251 LEU A C 1
ATOM 1942 O O . LEU A 1 251 ? 8.023 -5.434 -52.113 1.00 81.19 251 LEU A O 1
ATOM 1946 N N . THR A 1 252 ? 5.919 -6.180 -51.863 1.00 80.94 252 THR A N 1
ATOM 1947 C CA . THR A 1 252 ? 5.652 -6.397 -53.294 1.00 80.94 252 THR A CA 1
ATOM 1948 C C . THR A 1 252 ? 5.868 -5.159 -54.160 1.00 80.94 252 THR A C 1
ATOM 1950 O O . THR A 1 252 ? 6.224 -5.308 -55.325 1.00 80.94 252 THR A O 1
ATOM 1953 N N . ASP A 1 253 ? 5.741 -3.962 -53.585 1.00 75.19 253 ASP A N 1
ATOM 1954 C CA . ASP A 1 253 ? 5.918 -2.685 -54.290 1.00 75.19 253 ASP A CA 1
ATOM 1955 C C . ASP A 1 253 ? 7.389 -2.252 -54.439 1.00 75.19 253 ASP A C 1
ATOM 1957 O O . ASP A 1 253 ? 7.688 -1.250 -55.086 1.00 75.19 253 ASP A O 1
ATOM 1961 N N . ARG A 1 254 ? 8.339 -2.977 -53.834 1.00 77.69 254 ARG A N 1
ATOM 1962 C CA . ARG A 1 254 ? 9.758 -2.573 -53.797 1.00 77.69 254 ARG A CA 1
ATOM 1963 C C . ARG A 1 254 ? 10.497 -2.803 -55.107 1.00 77.69 254 ARG A C 1
ATOM 1965 O O . ARG A 1 254 ? 11.476 -2.114 -55.379 1.00 77.69 254 ARG A O 1
ATOM 1972 N N . ARG A 1 255 ? 10.069 -3.799 -55.886 1.00 80.94 255 ARG A N 1
ATOM 1973 C CA . ARG A 1 255 ? 10.718 -4.201 -57.135 1.00 80.94 255 ARG A CA 1
ATOM 1974 C C . ARG A 1 255 ? 9.723 -4.872 -58.073 1.00 80.94 255 ARG A C 1
ATOM 1976 O O . ARG A 1 255 ? 8.967 -5.752 -57.659 1.00 80.94 255 ARG A O 1
ATOM 1983 N N . GLU A 1 256 ? 9.807 -4.538 -59.358 1.00 77.94 256 GLU A N 1
ATOM 1984 C CA . GLU A 1 256 ? 9.069 -5.246 -60.405 1.00 77.94 256 GLU A CA 1
ATOM 1985 C C . GLU A 1 256 ? 9.339 -6.757 -60.378 1.00 77.94 256 GLU A C 1
ATOM 1987 O O . GLU A 1 256 ? 10.473 -7.225 -60.259 1.00 77.94 256 GLU A O 1
ATOM 1992 N N . GLY A 1 257 ? 8.267 -7.542 -60.481 1.00 79.31 257 GLY A N 1
ATOM 1993 C CA . GLY A 1 257 ? 8.343 -9.001 -60.487 1.00 79.31 257 GLY A CA 1
ATOM 1994 C C . GLY A 1 257 ? 8.579 -9.647 -59.119 1.00 79.31 257 GLY A C 1
ATOM 1995 O O . GLY A 1 257 ? 8.785 -10.861 -59.073 1.00 79.31 257 GLY A O 1
ATOM 1996 N N . MET A 1 258 ? 8.532 -8.891 -58.013 1.00 84.50 258 MET A N 1
ATOM 1997 C CA . MET A 1 258 ? 8.561 -9.468 -56.664 1.00 84.50 258 MET A CA 1
ATOM 1998 C C . MET A 1 258 ? 7.283 -10.260 -56.352 1.00 84.50 258 MET A C 1
ATOM 2000 O O . MET A 1 258 ? 7.367 -11.291 -55.694 1.00 84.50 258 MET A O 1
ATOM 2004 N N . ARG A 1 259 ? 6.119 -9.851 -56.867 1.00 87.62 259 ARG A N 1
ATOM 2005 C CA . ARG A 1 259 ? 4.889 -10.657 -56.849 1.00 87.62 259 ARG A CA 1
ATOM 2006 C C . ARG A 1 259 ? 4.659 -11.265 -58.229 1.00 87.62 259 ARG A C 1
ATOM 2008 O O . ARG A 1 259 ? 4.690 -10.543 -59.224 1.00 87.62 259 ARG A O 1
ATOM 2015 N N . LYS A 1 260 ? 4.438 -12.577 -58.303 1.00 86.25 260 LYS A N 1
ATOM 2016 C CA . LYS A 1 260 ? 4.118 -13.277 -59.559 1.00 86.25 260 LYS A CA 1
ATOM 2017 C C . LYS A 1 260 ? 2.919 -14.201 -59.357 1.00 86.25 260 LYS A C 1
ATOM 2019 O O . LYS A 1 260 ? 2.954 -14.970 -58.401 1.00 86.25 260 LYS A O 1
ATOM 2024 N N . PRO A 1 261 ? 1.907 -14.191 -60.236 1.00 86.44 261 PRO A N 1
ATOM 2025 C CA . PRO A 1 261 ? 0.758 -15.076 -60.085 1.00 86.44 261 PRO A CA 1
ATOM 2026 C C . PRO A 1 261 ? 1.184 -16.543 -60.187 1.00 86.44 261 PRO A C 1
ATOM 2028 O O . PRO A 1 261 ? 1.986 -16.902 -61.054 1.00 86.44 261 PRO A O 1
ATOM 2031 N N . ARG A 1 262 ? 0.666 -17.385 -59.284 1.00 86.06 262 ARG A N 1
ATOM 2032 C CA . ARG A 1 262 ? 0.862 -18.842 -59.316 1.00 86.06 262 ARG A CA 1
ATOM 2033 C C . ARG A 1 262 ? -0.382 -19.548 -59.840 1.00 86.06 262 ARG A C 1
ATOM 2035 O O . ARG A 1 262 ? -0.279 -20.367 -60.747 1.00 86.06 262 ARG A O 1
ATOM 2042 N N . ASP A 1 263 ? -1.524 -19.257 -59.232 1.00 88.31 263 ASP A N 1
ATOM 2043 C CA . ASP A 1 263 ? -2.839 -19.804 -59.565 1.00 88.31 263 ASP A CA 1
ATOM 2044 C C . ASP A 1 263 ? -3.928 -18.746 -59.289 1.00 88.31 263 ASP A C 1
ATOM 2046 O O . ASP A 1 263 ? -3.614 -17.600 -58.976 1.00 88.31 263 ASP A O 1
ATOM 2050 N N . GLU A 1 264 ? -5.210 -19.104 -59.412 1.00 83.81 264 GLU A N 1
ATOM 2051 C CA . GLU A 1 264 ? -6.335 -18.174 -59.202 1.00 83.81 264 GLU A CA 1
ATOM 2052 C C . GLU A 1 264 ? -6.435 -17.602 -57.772 1.00 83.81 264 GLU A C 1
ATOM 2054 O O . GLU A 1 264 ? -7.186 -16.652 -57.550 1.00 83.81 264 GLU A O 1
ATOM 2059 N N . LYS A 1 265 ? -5.726 -18.171 -56.786 1.00 86.25 265 LYS A N 1
ATOM 2060 C CA . LYS A 1 265 ? -5.842 -17.812 -55.360 1.00 86.25 265 LYS A CA 1
ATOM 2061 C C . LYS A 1 265 ? -4.520 -17.434 -54.689 1.00 86.25 265 LYS A C 1
ATOM 2063 O O . LYS A 1 265 ? -4.555 -16.910 -53.577 1.00 86.25 265 LYS A O 1
ATOM 2068 N N . HIS A 1 266 ? -3.376 -17.692 -55.317 1.00 85.69 266 HIS A N 1
ATOM 2069 C CA . HIS A 1 266 ? -2.059 -17.517 -54.712 1.00 85.69 266 HIS A CA 1
ATOM 2070 C C . HIS A 1 266 ? -1.061 -16.858 -55.664 1.00 85.69 266 HIS A C 1
ATOM 2072 O O . HIS A 1 266 ? -1.032 -17.128 -56.867 1.00 85.69 266 HIS A O 1
ATOM 2078 N N . ASP A 1 267 ? -0.136 -16.102 -55.074 1.00 87.75 267 ASP A N 1
ATOM 2079 C CA . ASP A 1 267 ? 1.019 -15.531 -55.759 1.00 87.75 267 ASP A CA 1
ATOM 2080 C C . ASP A 1 267 ? 2.326 -16.017 -55.135 1.00 87.75 267 ASP A C 1
ATOM 2082 O O . ASP A 1 267 ? 2.423 -16.280 -53.936 1.00 87.75 267 ASP A O 1
ATOM 2086 N N . TYR A 1 268 ? 3.364 -16.095 -55.956 1.00 87.44 268 TYR A N 1
ATOM 2087 C CA . TYR A 1 268 ? 4.741 -16.200 -55.513 1.00 87.44 268 TYR A CA 1
ATOM 2088 C C . TYR A 1 268 ? 5.273 -14.842 -55.055 1.00 87.44 268 TYR A C 1
ATOM 2090 O O . TYR A 1 268 ? 5.089 -13.833 -55.739 1.00 87.44 268 TYR A O 1
ATOM 2098 N N . LEU A 1 269 ? 6.019 -14.859 -53.949 1.00 88.75 269 LEU A N 1
ATOM 2099 C CA . LEU A 1 269 ? 6.846 -13.748 -53.488 1.00 88.75 269 LEU A CA 1
ATOM 2100 C C . LEU A 1 269 ? 8.324 -14.059 -53.773 1.00 88.75 269 LEU A C 1
ATOM 2102 O O . LEU A 1 269 ? 8.933 -14.905 -53.119 1.00 88.75 269 LEU A O 1
ATOM 2106 N N . GLY A 1 270 ? 8.896 -13.398 -54.774 1.00 84.94 270 GLY A N 1
ATOM 2107 C CA . GLY A 1 270 ? 10.294 -13.529 -55.172 1.00 84.94 270 GLY A CA 1
ATOM 2108 C C . GLY A 1 270 ? 11.197 -12.568 -54.404 1.00 84.94 270 GLY A C 1
ATOM 2109 O O . GLY A 1 270 ? 11.359 -11.419 -54.816 1.00 84.94 270 GLY A O 1
ATOM 2110 N N . VAL A 1 271 ? 11.815 -13.057 -53.327 1.00 84.38 271 VAL A N 1
ATOM 2111 C CA . VAL A 1 271 ? 12.804 -12.320 -52.523 1.00 84.38 271 VAL A CA 1
ATOM 2112 C C . VAL A 1 271 ? 14.216 -12.764 -52.901 1.00 84.38 271 VAL A C 1
ATOM 2114 O O . VAL A 1 271 ? 14.485 -13.959 -53.019 1.00 84.38 271 VAL A O 1
ATOM 2117 N N . VAL A 1 272 ? 15.127 -11.815 -53.092 1.00 82.44 272 VAL A N 1
ATOM 2118 C CA . VAL A 1 272 ? 16.552 -12.055 -53.351 1.00 82.44 272 VAL A CA 1
ATOM 2119 C C . VAL A 1 272 ? 17.418 -11.461 -52.242 1.00 82.44 272 VAL A C 1
ATOM 2121 O O . VAL A 1 272 ? 16.987 -10.599 -51.483 1.00 82.44 272 VAL A O 1
ATOM 2124 N N . LEU A 1 273 ? 18.679 -11.891 -52.174 1.00 80.12 273 LEU A N 1
ATOM 2125 C CA . LEU A 1 273 ? 19.647 -11.414 -51.178 1.00 80.12 273 LEU A CA 1
ATOM 2126 C C . LEU A 1 273 ? 19.849 -9.889 -51.206 1.00 80.12 273 LEU A C 1
ATOM 2128 O O . LEU A 1 273 ? 20.038 -9.284 -50.153 1.00 80.12 273 LEU A O 1
ATOM 2132 N N . SER A 1 274 ? 19.777 -9.260 -52.383 1.00 78.00 274 SER A N 1
ATOM 2133 C CA . SER A 1 274 ? 19.909 -7.805 -52.506 1.00 78.00 274 SER A CA 1
ATOM 2134 C C . SER A 1 274 ? 18.734 -7.039 -51.892 1.00 78.00 274 SER A C 1
ATOM 2136 O O . SER A 1 274 ? 18.940 -5.923 -51.431 1.00 78.00 274 SER A O 1
ATOM 2138 N N . ASP A 1 275 ? 17.550 -7.650 -51.757 1.00 79.69 275 ASP A N 1
ATOM 2139 C CA . ASP A 1 275 ? 16.377 -7.000 -51.152 1.00 79.69 275 ASP A CA 1
ATOM 2140 C C . ASP A 1 275 ? 16.573 -6.716 -49.647 1.00 79.69 275 ASP A C 1
ATOM 2142 O O . ASP A 1 275 ? 15.887 -5.861 -49.083 1.00 79.69 275 ASP A O 1
ATOM 2146 N N . LEU A 1 276 ? 17.504 -7.428 -48.992 1.00 76.00 276 LEU A N 1
ATOM 2147 C CA . LEU A 1 276 ? 17.887 -7.200 -47.593 1.00 76.00 276 LEU A CA 1
ATOM 2148 C C . LEU A 1 276 ? 19.080 -6.239 -47.449 1.00 76.00 276 LEU A C 1
ATOM 2150 O O . LEU A 1 276 ? 19.195 -5.555 -46.432 1.00 76.00 276 LEU A O 1
ATOM 2154 N N . ALA A 1 277 ? 19.965 -6.206 -48.448 1.00 67.88 277 ALA A N 1
ATOM 2155 C CA . ALA A 1 277 ? 21.207 -5.436 -48.427 1.00 67.88 277 ALA A CA 1
ATOM 2156 C C . ALA A 1 277 ? 21.032 -3.999 -48.951 1.00 67.88 277 ALA A C 1
ATOM 2158 O O . ALA A 1 277 ? 21.588 -3.057 -48.388 1.00 67.88 277 ALA A O 1
ATOM 2159 N N . GLU A 1 278 ? 20.239 -3.804 -50.005 1.00 64.50 278 GLU A N 1
ATOM 2160 C CA . GLU A 1 278 ? 20.035 -2.496 -50.630 1.00 64.50 278 GLU A CA 1
ATOM 2161 C C . GLU A 1 278 ? 19.248 -1.540 -49.715 1.00 64.50 278 GLU A C 1
ATOM 2163 O O . GLU A 1 278 ? 18.545 -1.964 -48.796 1.00 64.50 278 GLU A O 1
ATOM 2168 N N . ASN A 1 279 ? 19.393 -0.228 -49.940 1.00 63.03 279 ASN A N 1
ATOM 2169 C CA . ASN A 1 279 ? 18.933 0.891 -49.092 1.00 63.03 279 ASN A CA 1
ATOM 2170 C C . ASN A 1 279 ? 17.403 0.999 -48.877 1.00 63.03 279 ASN A C 1
ATOM 2172 O O . ASN A 1 279 ? 16.885 2.065 -48.548 1.00 63.03 279 ASN A O 1
ATOM 2176 N N . PHE A 1 280 ? 16.652 -0.083 -49.048 1.00 64.69 280 PHE A N 1
ATOM 2177 C CA . PHE A 1 280 ? 15.249 -0.157 -48.687 1.00 64.69 280 PHE A CA 1
ATOM 2178 C C . PHE A 1 280 ? 15.096 -0.201 -47.167 1.00 64.69 280 PHE A C 1
ATOM 2180 O O . PHE A 1 280 ? 15.719 -1.011 -46.478 1.00 64.69 280 PHE A O 1
ATOM 2187 N N . THR A 1 281 ? 14.197 0.625 -46.633 1.00 72.94 281 THR A N 1
ATOM 2188 C CA . THR A 1 281 ? 13.790 0.517 -45.230 1.00 72.94 281 THR A CA 1
ATOM 2189 C C . THR A 1 281 ? 13.004 -0.784 -45.046 1.00 72.94 281 THR A C 1
ATOM 2191 O O . THR A 1 281 ? 11.848 -0.900 -45.475 1.00 72.94 281 THR A O 1
ATOM 2194 N N . SER A 1 282 ? 13.630 -1.798 -44.450 1.00 83.06 282 SER A N 1
ATOM 2195 C CA . SER A 1 282 ? 13.007 -3.107 -44.213 1.00 83.06 282 SER A CA 1
ATOM 2196 C C . SER A 1 282 ? 11.802 -2.982 -43.270 1.00 83.06 282 SER A C 1
ATOM 2198 O O . SER A 1 282 ? 11.851 -2.164 -42.349 1.00 83.06 282 SER A O 1
ATOM 2200 N N . PRO A 1 283 ? 10.714 -3.764 -43.436 1.00 87.56 283 PRO A N 1
ATOM 2201 C CA . PRO A 1 283 ? 9.601 -3.730 -42.489 1.00 87.56 283 PRO A CA 1
ATOM 2202 C C . PRO A 1 283 ? 10.068 -4.108 -41.079 1.00 87.56 283 PRO A C 1
ATOM 2204 O O . PRO A 1 283 ? 9.637 -3.494 -40.110 1.00 87.56 283 PRO A O 1
ATOM 2207 N N . CYS A 1 284 ? 11.028 -5.033 -40.967 1.00 87.25 284 CYS A N 1
ATOM 2208 C CA . CYS A 1 284 ? 11.652 -5.396 -39.695 1.00 87.25 284 CYS A CA 1
ATOM 2209 C C . CYS A 1 284 ? 12.337 -4.192 -39.036 1.00 87.25 284 CYS A C 1
ATOM 2211 O O . CYS A 1 284 ? 12.160 -3.954 -37.848 1.00 87.25 284 CYS A O 1
ATOM 2213 N N . GLU A 1 285 ? 13.063 -3.388 -39.813 1.00 87.69 285 GLU A N 1
ATOM 2214 C CA . GLU A 1 285 ? 13.727 -2.179 -39.320 1.00 87.69 285 GLU A CA 1
ATOM 2215 C C . GLU A 1 285 ? 12.715 -1.128 -38.834 1.00 87.69 285 GLU A C 1
ATOM 2217 O O . GLU A 1 285 ? 12.903 -0.523 -37.776 1.00 87.69 285 GLU A O 1
ATOM 2222 N N . LYS A 1 286 ? 11.598 -0.955 -39.558 1.00 88.56 286 LYS A N 1
ATOM 2223 C CA . LYS A 1 286 ? 10.505 -0.053 -39.157 1.00 88.56 286 LYS A CA 1
ATOM 2224 C C . LYS A 1 286 ? 9.815 -0.520 -37.877 1.00 88.56 286 LYS A C 1
ATOM 2226 O O . LYS A 1 286 ? 9.578 0.295 -36.993 1.00 88.56 286 LYS A O 1
ATOM 2231 N N . ILE A 1 287 ? 9.549 -1.820 -37.744 1.00 90.94 287 ILE A N 1
ATOM 2232 C CA . ILE A 1 287 ? 8.962 -2.404 -36.530 1.00 90.94 287 ILE A CA 1
ATOM 2233 C C . ILE A 1 287 ? 9.894 -2.193 -35.334 1.00 90.94 287 ILE A C 1
ATOM 2235 O O . ILE A 1 287 ? 9.453 -1.714 -34.293 1.00 90.94 287 ILE A O 1
ATOM 2239 N N . LEU A 1 288 ? 11.186 -2.501 -35.482 1.00 90.81 288 LEU A N 1
ATOM 2240 C CA . LEU A 1 288 ? 12.173 -2.304 -34.418 1.00 90.81 288 LEU A CA 1
ATOM 2241 C C . LEU A 1 288 ? 12.335 -0.821 -34.044 1.00 90.81 288 LEU A C 1
ATOM 2243 O O . LEU A 1 288 ? 12.508 -0.501 -32.869 1.00 90.81 288 LEU A O 1
ATOM 2247 N N . SER A 1 289 ? 12.226 0.089 -35.015 1.00 89.06 289 SER A N 1
ATOM 2248 C CA . SER A 1 289 ? 12.231 1.537 -34.767 1.00 89.06 289 SER A CA 1
ATOM 2249 C C . SER A 1 289 ? 11.001 1.993 -33.977 1.00 89.06 289 SER A C 1
ATOM 2251 O O . SER A 1 289 ? 11.135 2.722 -32.996 1.00 89.06 289 SER A O 1
ATOM 2253 N N . GLU A 1 290 ? 9.805 1.534 -34.358 1.00 89.00 290 GLU A N 1
ATOM 2254 C CA . GLU A 1 290 ? 8.555 1.871 -33.664 1.00 89.00 290 GLU A CA 1
ATOM 2255 C C . GLU A 1 290 ? 8.496 1.282 -32.249 1.00 89.00 290 GLU A C 1
ATOM 2257 O O . GLU A 1 290 ? 8.068 1.963 -31.319 1.00 89.00 290 GLU A O 1
ATOM 2262 N N . LEU A 1 291 ? 8.996 0.059 -32.051 1.00 88.56 291 LEU A N 1
ATOM 2263 C CA . LEU A 1 291 ? 9.112 -0.552 -30.724 1.00 88.56 291 LEU A CA 1
ATOM 2264 C C . LEU A 1 291 ? 10.075 0.232 -29.827 1.00 88.56 291 LEU A C 1
ATOM 2266 O O . LEU A 1 291 ? 9.742 0.523 -28.679 1.00 88.56 291 LEU A O 1
ATOM 2270 N N . SER A 1 292 ? 11.234 0.634 -30.357 1.00 87.31 292 SER A N 1
ATOM 2271 C CA . SER A 1 292 ? 12.179 1.479 -29.621 1.00 87.31 292 SER A CA 1
ATOM 2272 C C . SER A 1 292 ? 11.558 2.832 -29.252 1.00 87.31 292 SER A C 1
ATOM 2274 O O . SER A 1 292 ? 11.664 3.263 -28.104 1.00 87.31 292 SER A O 1
ATOM 2276 N N . ARG A 1 293 ? 10.828 3.465 -30.182 1.00 85.44 293 ARG A N 1
ATOM 2277 C CA . ARG A 1 293 ? 10.120 4.737 -29.952 1.00 85.44 293 ARG A CA 1
ATOM 2278 C C . ARG A 1 293 ? 9.000 4.620 -28.916 1.00 85.44 293 ARG A C 1
ATOM 2280 O O . ARG A 1 293 ? 8.747 5.574 -28.186 1.00 85.44 293 ARG A O 1
ATOM 2287 N N . ALA A 1 294 ? 8.356 3.460 -28.831 1.00 84.75 294 ALA A N 1
ATOM 2288 C CA . ALA A 1 294 ? 7.350 3.146 -27.819 1.00 84.75 294 ALA A CA 1
ATOM 2289 C C . ALA A 1 294 ? 7.949 2.769 -26.446 1.00 84.75 294 ALA A C 1
ATOM 2291 O O . ALA A 1 294 ? 7.196 2.466 -25.523 1.00 84.75 294 ALA A O 1
AT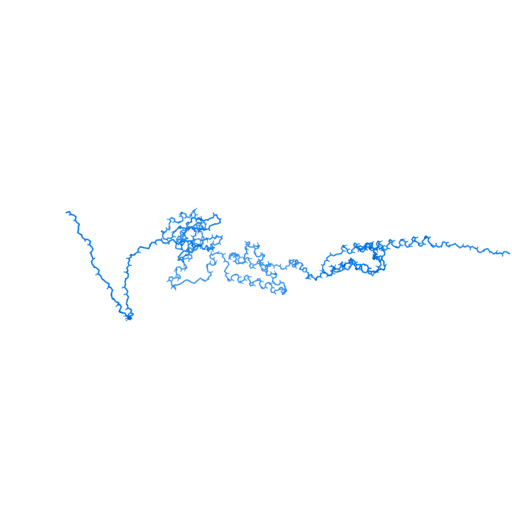OM 2292 N N . GLY A 1 295 ? 9.279 2.804 -26.290 1.00 83.44 295 GLY A N 1
ATOM 2293 C CA . GLY A 1 295 ? 9.967 2.562 -25.019 1.00 83.44 295 GLY A CA 1
ATOM 2294 C C . GLY A 1 295 ? 10.326 1.098 -24.750 1.00 83.44 295 GLY A C 1
ATOM 2295 O O . GLY A 1 295 ? 10.717 0.766 -23.633 1.00 83.44 295 GLY A O 1
ATOM 2296 N N . TYR A 1 296 ? 10.217 0.213 -25.744 1.00 86.81 296 TYR A N 1
ATOM 2297 C CA . TYR A 1 296 ? 10.654 -1.176 -25.607 1.00 86.81 296 TYR A CA 1
ATOM 2298 C C . TYR A 1 296 ? 12.163 -1.314 -25.818 1.00 86.81 296 TYR A C 1
ATOM 2300 O O . TYR A 1 296 ? 12.731 -0.763 -26.762 1.00 86.81 296 TYR A O 1
ATOM 2308 N N . SER A 1 297 ? 12.807 -2.130 -24.980 1.00 89.31 297 SER A N 1
ATOM 2309 C CA . SER A 1 297 ? 14.202 -2.525 -25.188 1.00 89.31 297 SER A CA 1
ATOM 2310 C C . SER A 1 297 ? 14.292 -3.573 -26.297 1.00 89.31 297 SER A C 1
ATOM 2312 O O . SER A 1 297 ? 13.872 -4.717 -26.129 1.00 89.31 297 SER A O 1
ATOM 2314 N N . VAL A 1 298 ? 14.825 -3.163 -27.448 1.00 92.44 298 VAL A N 1
ATOM 2315 C CA . VAL A 1 298 ? 14.969 -3.993 -28.659 1.00 92.44 298 VAL A CA 1
ATOM 2316 C C . VAL A 1 298 ? 16.412 -4.044 -29.176 1.00 92.44 298 VAL A C 1
ATOM 2318 O O . VAL A 1 298 ? 16.651 -4.424 -30.320 1.00 92.44 298 VAL A O 1
ATOM 2321 N N . GLU A 1 299 ? 17.397 -3.677 -28.348 1.00 89.94 299 GLU A N 1
ATOM 2322 C CA . GLU A 1 299 ? 18.809 -3.606 -28.758 1.00 89.94 299 GLU A CA 1
ATOM 2323 C C . GLU A 1 299 ? 19.344 -4.938 -29.296 1.00 89.94 299 GLU A C 1
ATOM 2325 O O . GLU A 1 299 ? 20.025 -4.959 -30.319 1.00 89.94 299 GLU A O 1
ATOM 2330 N N . GLY A 1 300 ? 18.995 -6.062 -28.660 1.00 92.62 300 GLY A N 1
ATOM 2331 C CA . GLY A 1 300 ? 19.420 -7.389 -29.117 1.00 92.62 300 GLY A CA 1
ATOM 2332 C C . GLY A 1 300 ? 18.935 -7.705 -30.535 1.00 92.62 300 GLY A C 1
ATOM 2333 O O . GLY A 1 300 ? 19.731 -8.084 -31.391 1.00 92.62 300 GLY A O 1
ATOM 2334 N N . ALA A 1 301 ? 17.650 -7.459 -30.808 1.00 92.38 301 ALA A N 1
ATOM 2335 C CA . ALA A 1 301 ? 17.059 -7.669 -32.129 1.00 92.38 301 ALA A CA 1
ATOM 2336 C C . ALA A 1 301 ? 17.659 -6.726 -33.190 1.00 92.38 301 ALA A C 1
ATOM 2338 O O . ALA A 1 301 ? 17.860 -7.126 -34.337 1.00 92.38 301 ALA A O 1
ATOM 2339 N N . TRP A 1 302 ? 18.013 -5.494 -32.805 1.00 91.75 302 TRP A N 1
ATOM 2340 C CA . TRP A 1 302 ? 18.740 -4.559 -33.667 1.00 91.75 302 TRP A CA 1
ATOM 2341 C C . TRP A 1 302 ? 20.126 -5.073 -34.060 1.00 91.75 302 TRP A C 1
ATOM 2343 O O . TRP A 1 302 ? 20.491 -5.013 -35.238 1.00 91.75 302 TRP A O 1
ATOM 2353 N N . TRP A 1 303 ? 20.901 -5.581 -33.099 1.00 93.62 303 TRP A N 1
ATOM 2354 C CA . TRP A 1 303 ? 22.230 -6.137 -33.366 1.00 93.62 303 TRP A CA 1
ATOM 2355 C C . TRP A 1 303 ? 22.167 -7.392 -34.233 1.00 93.62 303 TRP A C 1
ATOM 2357 O O . TRP A 1 303 ? 22.975 -7.548 -35.152 1.00 93.62 303 TRP A O 1
ATOM 2367 N N . GLU A 1 304 ? 21.185 -8.257 -33.994 1.00 94.06 304 GLU A N 1
ATOM 2368 C CA . GLU A 1 304 ? 20.958 -9.454 -34.798 1.00 94.06 304 GLU A CA 1
ATOM 2369 C C . GLU A 1 304 ? 20.604 -9.093 -36.252 1.00 94.06 304 GLU A C 1
ATOM 2371 O O . GLU A 1 304 ? 21.267 -9.551 -37.186 1.00 94.06 304 GLU A O 1
ATOM 2376 N N . PHE A 1 305 ? 19.642 -8.186 -36.455 1.00 91.19 305 PHE A N 1
ATOM 2377 C CA . PHE A 1 305 ? 19.233 -7.740 -37.790 1.00 91.19 305 PHE A CA 1
ATOM 2378 C C . PHE A 1 305 ? 20.381 -7.075 -38.565 1.00 91.19 305 PHE A C 1
ATOM 2380 O O . PHE A 1 305 ? 20.617 -7.403 -39.731 1.00 91.19 305 PHE A O 1
ATOM 2387 N N . ARG A 1 306 ? 21.155 -6.194 -37.914 1.00 88.69 306 ARG A N 1
ATOM 2388 C CA . ARG A 1 306 ? 22.358 -5.587 -38.515 1.00 88.69 306 ARG A CA 1
ATOM 2389 C C . ARG A 1 306 ? 23.401 -6.633 -38.893 1.00 88.69 306 ARG A C 1
ATOM 2391 O O . ARG A 1 306 ? 24.019 -6.527 -39.948 1.00 88.69 306 ARG A O 1
ATOM 2398 N N . THR A 1 307 ? 23.579 -7.656 -38.061 1.00 92.19 307 THR A N 1
ATOM 2399 C CA . THR A 1 307 ? 24.503 -8.756 -38.358 1.00 92.19 307 THR A CA 1
ATOM 2400 C C . THR A 1 307 ? 24.075 -9.506 -39.615 1.00 92.19 307 THR A C 1
ATOM 2402 O O . THR A 1 307 ? 24.922 -9.792 -40.462 1.00 92.19 307 THR A O 1
ATOM 2405 N N . TYR A 1 308 ? 22.779 -9.792 -39.778 1.00 90.06 308 TYR A N 1
ATOM 2406 C CA . TYR A 1 308 ? 22.272 -10.419 -40.999 1.00 90.06 308 TYR A CA 1
ATOM 2407 C C . TYR A 1 308 ? 22.501 -9.547 -42.231 1.00 90.06 308 TYR A C 1
ATOM 2409 O O . TYR A 1 308 ? 23.031 -10.053 -43.218 1.00 90.06 308 TYR A O 1
ATOM 2417 N N . ARG A 1 309 ? 22.206 -8.244 -42.152 1.00 87.00 309 ARG A N 1
ATOM 2418 C CA . ARG A 1 309 ? 22.426 -7.304 -43.260 1.00 87.00 309 ARG A CA 1
ATOM 2419 C C . ARG A 1 309 ? 23.894 -7.255 -43.693 1.00 87.00 309 ARG A C 1
ATOM 2421 O O . ARG A 1 309 ? 24.199 -7.470 -44.866 1.00 87.00 309 ARG A O 1
ATOM 2428 N N . ASN A 1 310 ? 24.806 -7.103 -42.734 1.00 89.31 310 ASN A N 1
ATOM 2429 C CA . ASN A 1 310 ? 26.246 -7.085 -42.999 1.00 89.31 310 ASN A CA 1
ATOM 2430 C C . ASN A 1 310 ? 26.725 -8.400 -43.634 1.00 89.31 310 ASN A C 1
ATOM 2432 O O . ASN A 1 310 ? 27.504 -8.389 -44.585 1.00 89.31 310 ASN A O 1
ATOM 2436 N N . LYS A 1 311 ? 26.246 -9.549 -43.139 1.00 90.69 311 LYS A N 1
ATOM 2437 C CA . LYS A 1 311 ? 26.579 -10.856 -43.727 1.00 90.69 311 LYS A CA 1
ATOM 2438 C C . LYS A 1 311 ? 26.042 -10.990 -45.152 1.00 90.69 311 LYS A C 1
ATOM 2440 O O . LYS A 1 311 ? 26.748 -11.516 -46.008 1.00 90.69 311 LYS A O 1
ATOM 2445 N N . THR A 1 312 ? 24.831 -10.506 -45.434 1.00 89.19 312 THR A N 1
ATOM 2446 C CA . THR A 1 312 ? 24.292 -10.523 -46.801 1.00 89.19 312 THR A CA 1
ATOM 2447 C C . THR A 1 312 ? 25.064 -9.615 -47.751 1.00 89.19 312 THR A C 1
ATOM 2449 O O . THR A 1 312 ? 25.331 -10.026 -48.876 1.00 89.19 312 THR A O 1
ATOM 2452 N N . GLU A 1 313 ? 25.504 -8.437 -47.302 1.00 87.50 313 GLU A N 1
ATOM 2453 C CA . GLU A 1 313 ? 26.362 -7.547 -48.095 1.00 87.50 313 GLU A CA 1
ATOM 2454 C C . GLU A 1 313 ? 27.711 -8.198 -48.423 1.00 87.50 313 GLU A C 1
ATOM 2456 O O . GLU A 1 313 ? 28.150 -8.165 -49.573 1.00 87.50 313 GLU A O 1
ATOM 2461 N N . GLN A 1 314 ? 28.339 -8.865 -47.449 1.00 89.44 314 GLN A N 1
ATOM 2462 C CA . GLN A 1 314 ? 29.580 -9.613 -47.674 1.00 89.44 314 GLN A CA 1
ATOM 2463 C C . GLN A 1 314 ? 29.398 -10.738 -48.698 1.00 89.44 314 GLN A C 1
ATOM 2465 O O . GLN A 1 314 ? 30.224 -10.893 -49.599 1.00 89.44 314 GLN A O 1
ATOM 2470 N N . LEU A 1 315 ? 28.306 -11.502 -48.595 1.00 91.00 315 LEU A N 1
ATOM 2471 C CA . LEU A 1 315 ? 27.990 -12.564 -49.552 1.00 91.00 315 LEU A CA 1
ATOM 2472 C C . LEU A 1 315 ? 27.770 -12.010 -50.964 1.00 91.00 315 LEU A C 1
ATOM 2474 O O . LEU A 1 315 ? 28.305 -12.564 -51.922 1.00 91.00 315 LEU A O 1
ATOM 2478 N N . LEU A 1 316 ? 27.037 -10.903 -51.102 1.00 88.44 316 LEU A N 1
ATOM 2479 C CA . LEU A 1 316 ? 26.826 -10.245 -52.395 1.00 88.44 316 LEU A CA 1
ATOM 2480 C C . LEU A 1 316 ? 28.139 -9.727 -52.994 1.00 88.44 316 LEU A C 1
ATOM 2482 O O . LEU A 1 316 ? 28.376 -9.909 -54.189 1.00 88.44 316 LEU A O 1
ATOM 2486 N N . GLY A 1 317 ? 29.016 -9.142 -52.173 1.00 87.38 317 GLY A N 1
ATOM 2487 C CA . GLY A 1 317 ? 30.350 -8.714 -52.593 1.00 87.38 317 GLY A CA 1
ATOM 2488 C C . GLY A 1 317 ? 31.214 -9.879 -53.081 1.00 87.38 317 GLY A C 1
ATOM 2489 O O . GLY A 1 317 ? 31.839 -9.783 -54.135 1.00 87.38 317 GLY A O 1
ATOM 2490 N N . MET A 1 318 ? 31.190 -11.008 -52.367 1.00 91.06 318 MET A N 1
ATOM 2491 C CA . MET A 1 318 ? 31.897 -12.227 -52.769 1.00 91.06 318 MET A CA 1
ATOM 2492 C C . MET A 1 318 ? 31.380 -12.769 -54.108 1.00 91.06 318 MET A C 1
ATOM 2494 O O . MET A 1 318 ? 32.179 -13.099 -54.981 1.00 91.06 318 MET A O 1
ATOM 2498 N N . ILE A 1 319 ? 30.056 -12.830 -54.294 1.00 89.19 319 ILE A N 1
ATOM 2499 C CA . ILE A 1 319 ? 29.440 -13.285 -55.550 1.00 89.19 319 ILE A CA 1
ATOM 2500 C C . ILE A 1 319 ? 29.850 -12.373 -56.712 1.00 89.19 319 ILE A C 1
ATOM 2502 O O . ILE A 1 319 ? 30.253 -12.874 -57.762 1.00 89.19 319 ILE A O 1
ATOM 2506 N N . ARG A 1 320 ? 29.804 -11.047 -56.522 1.00 87.00 320 ARG A N 1
ATOM 2507 C CA . ARG A 1 320 ? 30.238 -10.084 -57.543 1.00 87.00 320 ARG A CA 1
ATOM 2508 C C . ARG A 1 320 ? 31.717 -10.274 -57.896 1.00 87.00 320 ARG A C 1
ATOM 2510 O O . ARG A 1 320 ? 32.043 -10.342 -59.075 1.00 87.00 320 ARG A O 1
ATOM 2517 N N . GLY A 1 321 ? 32.589 -10.438 -56.900 1.00 88.12 321 GLY A N 1
ATOM 2518 C CA . GLY A 1 321 ? 34.016 -10.683 -57.129 1.00 88.12 321 GLY A CA 1
ATOM 2519 C C . GLY A 1 321 ? 34.287 -11.981 -57.897 1.00 88.12 321 GLY A C 1
ATOM 2520 O O . GLY A 1 321 ? 35.092 -11.996 -58.824 1.00 88.12 321 GLY A O 1
ATOM 2521 N N . LEU A 1 322 ? 33.574 -13.067 -57.579 1.00 90.19 322 LEU A N 1
ATOM 2522 C CA . LEU A 1 322 ? 33.676 -14.323 -58.331 1.00 90.19 322 LEU A CA 1
ATOM 2523 C C . LEU A 1 322 ? 33.210 -14.168 -59.784 1.00 90.19 322 LEU A C 1
ATOM 2525 O O . LEU A 1 322 ? 33.836 -14.714 -60.691 1.00 90.19 322 LEU A O 1
ATOM 2529 N N . GLN A 1 323 ? 32.135 -13.412 -60.014 1.00 86.38 323 GLN A N 1
ATOM 2530 C CA . GLN A 1 323 ? 31.646 -13.122 -61.359 1.00 86.38 323 GLN A CA 1
ATOM 2531 C C . GLN A 1 323 ? 32.660 -12.299 -62.168 1.00 86.38 323 GLN A C 1
ATOM 2533 O O . GLN A 1 323 ? 32.886 -12.595 -63.340 1.00 86.38 323 GLN A O 1
ATOM 2538 N N . GLU A 1 324 ? 33.299 -11.303 -61.549 1.00 84.44 324 GLU A N 1
ATOM 2539 C CA . GLU A 1 324 ? 34.370 -10.523 -62.179 1.00 84.44 324 GLU A CA 1
ATOM 2540 C C . GLU A 1 324 ? 35.557 -11.412 -62.558 1.00 84.44 324 GLU A C 1
ATOM 2542 O O . GLU A 1 324 ? 36.015 -11.350 -63.694 1.00 84.44 324 GLU A O 1
ATOM 2547 N N . VAL A 1 325 ? 36.001 -12.303 -61.667 1.00 85.06 325 VAL A N 1
ATOM 2548 C CA . VAL A 1 325 ? 37.089 -13.255 -61.959 1.00 85.06 325 VAL A CA 1
ATOM 2549 C C . VAL A 1 325 ? 36.738 -14.196 -63.115 1.00 85.06 325 VAL A C 1
ATOM 2551 O O . VAL A 1 325 ? 37.600 -14.506 -63.932 1.00 85.06 325 VAL A O 1
ATOM 2554 N N . ALA A 1 326 ? 35.488 -14.653 -63.203 1.00 85.19 326 ALA A N 1
ATOM 2555 C CA . ALA A 1 326 ? 35.060 -15.592 -64.239 1.00 85.19 326 ALA A CA 1
ATOM 2556 C C . ALA A 1 326 ? 34.930 -14.957 -65.637 1.00 85.19 326 ALA A C 1
ATOM 2558 O O . ALA A 1 326 ? 35.068 -15.660 -66.637 1.00 85.19 326 ALA A O 1
ATOM 2559 N N . VAL A 1 327 ? 34.626 -13.657 -65.717 1.00 85.06 327 VAL A N 1
ATOM 2560 C CA . VAL A 1 327 ? 34.288 -12.973 -66.980 1.00 85.06 327 VAL A CA 1
ATOM 2561 C C . VAL A 1 327 ? 35.378 -11.996 -67.437 1.00 85.06 327 VAL A C 1
ATOM 2563 O O . VAL A 1 327 ? 35.498 -11.739 -68.636 1.00 85.06 327 VAL A O 1
ATOM 2566 N N . ALA A 1 328 ? 36.184 -11.441 -66.526 1.00 79.38 328 ALA A N 1
ATOM 2567 C CA . ALA A 1 328 ? 37.195 -10.449 -66.877 1.00 79.38 328 ALA A CA 1
ATOM 2568 C C . ALA A 1 328 ? 38.347 -11.073 -67.692 1.00 79.38 328 ALA A C 1
ATOM 2570 O O . ALA A 1 328 ? 38.927 -12.080 -67.280 1.00 79.38 328 ALA A O 1
ATOM 2571 N N . PRO A 1 329 ? 38.736 -10.474 -68.835 1.00 75.56 329 PRO A N 1
ATOM 2572 C CA . PRO A 1 329 ? 39.830 -10.993 -69.641 1.00 75.56 329 PRO A CA 1
ATOM 2573 C C . PRO A 1 329 ? 41.170 -10.809 -68.922 1.00 75.56 329 PRO A C 1
ATOM 2575 O O . PRO A 1 329 ? 41.565 -9.697 -68.561 1.00 75.56 329 PRO A O 1
ATOM 2578 N N . GLN A 1 330 ? 41.914 -11.903 -68.769 1.00 82.44 330 GLN A N 1
ATOM 2579 C CA . GLN A 1 330 ? 43.263 -11.857 -68.222 1.00 82.44 330 GLN A CA 1
ATOM 2580 C C . GLN A 1 330 ? 44.213 -11.252 -69.266 1.00 82.44 330 GLN A C 1
ATOM 2582 O O . GLN A 1 330 ? 44.441 -11.822 -70.332 1.00 82.44 330 GLN A O 1
ATOM 2587 N N . SER A 1 331 ? 44.728 -10.055 -68.986 1.00 81.06 331 SER A N 1
ATOM 2588 C CA . SER A 1 331 ? 45.582 -9.314 -69.919 1.00 81.06 331 SER A CA 1
ATOM 2589 C C . SER A 1 331 ? 47.058 -9.606 -69.659 1.00 81.06 331 SER A C 1
ATOM 2591 O O . SER A 1 331 ? 47.539 -9.443 -68.540 1.00 81.06 331 SER A O 1
ATOM 2593 N N . TYR A 1 332 ? 47.786 -9.995 -70.705 1.00 87.56 332 TYR A N 1
ATOM 2594 C CA . TYR A 1 332 ? 49.233 -10.214 -70.666 1.00 87.56 332 TYR A CA 1
ATOM 2595 C C . TYR A 1 332 ? 49.942 -9.182 -71.543 1.00 87.56 332 TYR A C 1
ATOM 2597 O O . TYR A 1 332 ? 49.496 -8.882 -72.651 1.00 87.56 332 TYR A O 1
ATOM 2605 N N . VAL A 1 333 ? 51.073 -8.653 -71.071 1.00 83.62 333 VAL A N 1
ATOM 2606 C CA . VAL A 1 333 ? 51.923 -7.768 -71.876 1.00 83.62 333 VAL A CA 1
ATOM 2607 C C . VAL A 1 333 ? 52.760 -8.631 -72.817 1.00 83.62 333 VAL A C 1
ATOM 2609 O O . VAL A 1 333 ? 53.617 -9.389 -72.370 1.00 83.62 333 VAL A O 1
ATOM 2612 N N . ILE A 1 334 ? 52.513 -8.525 -74.123 1.00 86.62 334 ILE A N 1
ATOM 2613 C CA . ILE A 1 334 ? 53.262 -9.253 -75.155 1.00 86.62 334 ILE A CA 1
ATOM 2614 C C . ILE A 1 334 ? 54.116 -8.249 -75.937 1.00 86.62 334 ILE A C 1
ATOM 2616 O O . ILE A 1 334 ? 53.616 -7.224 -76.402 1.00 86.62 334 ILE A O 1
ATOM 2620 N N . GLY A 1 335 ? 55.413 -8.537 -76.085 1.00 80.62 335 GLY A N 1
ATOM 2621 C CA . GLY A 1 335 ? 56.324 -7.723 -76.892 1.00 80.62 335 GLY A CA 1
ATOM 2622 C C . GLY A 1 335 ? 55.933 -7.745 -78.373 1.00 80.62 335 GLY A C 1
ATOM 2623 O O . GLY A 1 335 ? 55.691 -8.811 -78.942 1.00 80.62 335 GLY A O 1
ATOM 2624 N N . ARG A 1 336 ? 55.865 -6.574 -79.019 1.00 75.69 336 ARG A N 1
ATOM 2625 C CA . ARG A 1 336 ? 55.594 -6.483 -80.464 1.00 75.69 336 ARG A CA 1
ATOM 2626 C C . ARG A 1 336 ? 56.740 -7.130 -81.244 1.00 75.69 336 ARG A C 1
ATOM 2628 O O . ARG A 1 336 ? 57.887 -6.723 -81.087 1.00 75.69 336 ARG A O 1
ATOM 2635 N N . ARG A 1 337 ? 56.436 -8.088 -82.128 1.00 71.38 337 ARG A N 1
ATOM 2636 C CA . ARG A 1 337 ? 57.400 -8.511 -83.155 1.00 71.38 337 ARG A CA 1
ATOM 2637 C C . ARG A 1 337 ? 57.614 -7.340 -84.110 1.00 71.38 337 ARG A C 1
ATOM 2639 O O . ARG A 1 337 ? 56.663 -6.882 -84.737 1.00 71.38 337 ARG A O 1
ATOM 2646 N N . VAL A 1 338 ? 58.848 -6.857 -84.192 1.00 69.69 338 VAL A N 1
ATOM 2647 C CA . VAL A 1 338 ? 59.277 -5.954 -85.261 1.00 69.69 338 VAL A CA 1
ATOM 2648 C C . VAL A 1 338 ? 59.476 -6.831 -86.494 1.00 69.69 338 VAL A C 1
ATOM 2650 O O . VAL A 1 338 ? 60.335 -7.711 -86.485 1.00 69.69 338 VAL A O 1
ATOM 2653 N N . SER A 1 339 ? 58.619 -6.672 -87.501 1.00 66.56 339 SER A N 1
ATOM 2654 C CA . SER A 1 339 ? 58.812 -7.303 -88.808 1.00 66.56 339 SER A CA 1
ATOM 2655 C C . SER A 1 339 ? 60.096 -6.739 -89.419 1.00 66.56 339 SER A C 1
ATOM 2657 O O . SER A 1 339 ? 60.216 -5.518 -89.516 1.00 66.56 339 SER A O 1
ATOM 2659 N N . ALA A 1 340 ? 61.052 -7.619 -89.729 1.00 61.66 340 ALA A N 1
ATOM 2660 C CA . ALA A 1 340 ? 62.327 -7.269 -90.354 1.00 61.66 340 ALA A CA 1
ATOM 2661 C C . ALA A 1 340 ? 62.146 -6.754 -91.786 1.00 61.66 340 ALA A C 1
ATOM 2663 O O . ALA A 1 340 ? 61.216 -7.254 -92.466 1.00 61.66 340 ALA A O 1
#

Radius of gyration: 47.61 Å; chains: 1; bounding box: 157×54×130 Å

Secondary structure (DSSP, 8-state):
-----------------------------------------------EEEEETTEEEEEEEETTEEEEEHHHHHHHTT-S-HHHHHTTS-TTTEEEEEEEETTEEEEEEEEEHHHHHHHHHH--SHHHHHHHHHIIIIIHHHHHHHSS----SHHHHHTTPPPHHHHHHHHHHHHHHHHTS-GGGHHHHHHHHHHHHHHHHT-SSGGGS-GGGHHHHHHHHHH----S-------------------THHHHTTSTTSEEE-SSS-EEE---THHHHSS---HHHHHHHHHHHTT---HHHHHHHHHHHHHHHHHHHHHHHHHHHHHS------PPP---

pLDDT: mean 72.79, std 19.9, range [24.61, 94.06]